Protein AF-A0A9X0AQC7-F1 (afdb_monomer_lite)

Organism: NCBI:txid352851

Structure (mmCIF, N/CA/C/O backbone):
data_AF-A0A9X0AQC7-F1
#
_entry.id   AF-A0A9X0AQC7-F1
#
loop_
_atom_site.group_PDB
_atom_site.id
_atom_site.type_symbol
_atom_site.label_atom_id
_atom_site.label_alt_id
_atom_site.label_comp_id
_atom_site.label_asym_id
_atom_site.label_entity_id
_atom_site.label_seq_id
_atom_site.pdbx_PDB_ins_code
_atom_site.Cartn_x
_atom_site.Cartn_y
_atom_site.Cartn_z
_atom_site.occupancy
_atom_site.B_iso_or_equiv
_atom_site.auth_seq_id
_atom_site.auth_comp_id
_atom_site.auth_asym_id
_atom_site.auth_atom_id
_atom_site.pdbx_PDB_model_num
ATOM 1 N N . MET A 1 1 ? -40.253 -21.175 15.648 1.00 38.09 1 MET A N 1
ATOM 2 C CA . MET A 1 1 ? -40.103 -20.610 17.006 1.00 38.09 1 MET A CA 1
ATOM 3 C C . MET A 1 1 ? -40.603 -21.633 18.013 1.00 38.09 1 MET A C 1
ATOM 5 O O . MET A 1 1 ? -41.805 -21.785 18.169 1.00 38.09 1 MET A O 1
ATOM 9 N N . SER A 1 2 ? -39.699 -22.382 18.638 1.00 34.66 2 SER A N 1
ATOM 10 C CA . SER A 1 2 ? -40.011 -23.237 19.786 1.00 34.66 2 SER A CA 1
ATOM 11 C C . SER A 1 2 ? -39.747 -22.439 21.062 1.00 34.66 2 SER A C 1
ATOM 13 O O . SER A 1 2 ? -38.603 -22.321 21.496 1.00 34.66 2 SER A O 1
ATOM 15 N N . HIS A 1 3 ? -40.805 -21.853 21.623 1.00 39.44 3 HIS A N 1
ATOM 16 C CA . HIS A 1 3 ? -40.794 -21.260 22.958 1.00 39.44 3 HIS A CA 1
ATOM 17 C C . HIS A 1 3 ? -41.266 -22.300 23.974 1.00 39.44 3 HIS A C 1
ATOM 19 O O . HIS A 1 3 ? -42.364 -22.842 23.865 1.00 39.44 3 HIS A O 1
ATOM 25 N N . ILE A 1 4 ? -40.412 -22.565 24.958 1.00 40.75 4 ILE A N 1
ATOM 26 C CA . ILE A 1 4 ? -40.702 -23.375 26.140 1.00 40.75 4 ILE A CA 1
ATOM 27 C C . ILE A 1 4 ? -41.548 -22.516 27.089 1.00 40.75 4 ILE A C 1
ATOM 29 O O . ILE A 1 4 ? -41.108 -21.451 27.519 1.00 40.75 4 ILE A O 1
ATOM 33 N N . GLN A 1 5 ? -42.765 -22.973 27.391 1.00 39.66 5 GLN A N 1
ATOM 34 C CA . GLN A 1 5 ? -43.638 -22.407 28.419 1.00 39.66 5 GLN A CA 1
ATOM 35 C C . GLN A 1 5 ? -43.445 -23.153 29.741 1.00 39.66 5 GLN A C 1
ATOM 37 O O . GLN A 1 5 ? -43.421 -24.382 29.789 1.00 39.66 5 GLN A O 1
ATOM 42 N N . THR A 1 6 ? -43.311 -22.382 30.815 1.00 39.06 6 THR A N 1
ATOM 43 C CA . THR A 1 6 ? -43.154 -22.835 32.193 1.00 39.06 6 THR A CA 1
ATOM 44 C C . THR A 1 6 ? -44.501 -23.179 32.830 1.00 39.06 6 THR A C 1
ATOM 46 O O . THR A 1 6 ? -45.440 -22.386 32.861 1.00 39.06 6 THR A O 1
ATOM 49 N N . THR A 1 7 ? -44.571 -24.386 33.380 1.00 35.06 7 THR A N 1
ATOM 50 C CA . THR A 1 7 ? -45.628 -24.910 34.248 1.00 35.06 7 THR A CA 1
ATOM 51 C C . THR A 1 7 ? -45.523 -24.344 35.661 1.00 35.06 7 THR A C 1
ATOM 53 O O . THR A 1 7 ? -44.511 -24.555 36.322 1.00 35.06 7 THR A O 1
ATOM 56 N N . SER A 1 8 ? -46.598 -23.734 36.163 1.00 35.97 8 SER A N 1
ATOM 57 C CA . SER A 1 8 ? -47.086 -23.971 37.532 1.00 35.97 8 SER A CA 1
ATOM 58 C C . SER A 1 8 ? -48.480 -23.358 37.703 1.00 35.97 8 SER A C 1
ATOM 60 O O . SER A 1 8 ? -48.657 -22.251 38.202 1.00 35.97 8 SER A O 1
ATOM 62 N N . GLN A 1 9 ? -49.487 -24.097 37.240 1.00 38.38 9 GLN A N 1
ATOM 63 C CA . GLN A 1 9 ? -50.854 -24.002 37.736 1.00 38.38 9 GLN A CA 1
ATOM 64 C C . GLN A 1 9 ? -51.092 -25.243 38.583 1.00 38.38 9 GLN A C 1
ATOM 66 O O . GLN A 1 9 ? -51.367 -26.305 38.042 1.00 38.38 9 GLN A O 1
ATOM 71 N N . PHE A 1 10 ? -51.004 -25.124 39.900 1.00 36.75 10 PHE A N 1
ATOM 72 C CA . PHE A 1 10 ? -51.630 -26.081 40.800 1.00 36.75 10 PHE A CA 1
ATOM 73 C C . PHE A 1 10 ? -52.031 -25.331 42.058 1.00 36.75 10 PHE A C 1
ATOM 75 O O . PHE A 1 10 ? -51.175 -24.918 42.827 1.00 36.75 10 PHE A O 1
ATOM 82 N N . LEU A 1 11 ? -53.338 -25.104 42.198 1.00 35.34 11 LEU A N 1
ATOM 83 C CA . LEU A 1 11 ? -54.137 -25.311 43.411 1.00 35.34 11 LEU A CA 1
ATOM 84 C C . LEU A 1 11 ? -55.545 -24.756 43.141 1.00 35.34 11 LEU A C 1
ATOM 86 O O . LEU A 1 11 ? -55.909 -23.658 43.544 1.00 35.34 11 LEU A O 1
ATOM 90 N N . SER A 1 12 ? -56.347 -25.547 42.426 1.00 33.72 12 SER A N 1
ATOM 91 C CA . SER A 1 12 ? -57.805 -25.435 42.438 1.00 33.72 12 SER A CA 1
ATOM 92 C C . SER A 1 12 ? -58.361 -26.768 42.914 1.00 33.72 12 SER A C 1
ATOM 94 O O . SER A 1 12 ? -58.324 -27.756 42.186 1.00 33.72 12 SER A O 1
ATOM 96 N N . SER A 1 13 ? -58.828 -26.813 44.161 1.00 37.97 13 SER A N 1
ATOM 97 C CA . SER A 1 13 ? -59.795 -27.811 44.617 1.00 37.97 13 SER A CA 1
ATOM 98 C C . SER A 1 13 ? -60.326 -27.423 45.998 1.00 37.97 13 SER A C 1
ATOM 100 O O . SER A 1 13 ? -59.642 -27.604 46.999 1.00 37.97 13 SER A O 1
ATOM 102 N N . ARG A 1 14 ? -61.556 -26.914 46.078 1.00 39.72 14 ARG A N 1
ATOM 103 C CA . ARG A 1 14 ? -62.725 -27.689 46.534 1.00 39.72 14 ARG A CA 1
ATOM 104 C C . ARG A 1 14 ? -63.922 -26.774 46.819 1.00 39.72 14 ARG A C 1
ATOM 106 O O . ARG A 1 14 ? -63.832 -25.712 47.415 1.00 39.72 14 ARG A O 1
ATOM 113 N N . ARG A 1 15 ? -65.043 -27.281 46.324 1.00 45.91 15 ARG A N 1
ATOM 114 C CA . ARG A 1 15 ? -66.437 -26.835 46.321 1.00 45.91 15 ARG A CA 1
ATOM 115 C C . ARG A 1 15 ? -67.081 -26.994 47.713 1.00 45.91 15 ARG A C 1
ATOM 117 O O . ARG A 1 15 ? -66.805 -28.000 48.362 1.00 45.91 15 ARG A O 1
ATOM 124 N N . GLY A 1 16 ? -68.023 -26.118 48.093 1.00 36.94 16 GLY A N 1
ATOM 125 C CA . GLY A 1 16 ? -69.048 -26.478 49.087 1.00 36.94 16 GLY A CA 1
ATOM 126 C C . GLY A 1 16 ? -69.824 -25.352 49.795 1.00 36.94 16 GLY A C 1
ATOM 127 O O . GLY A 1 16 ? -69.341 -24.833 50.787 1.00 36.94 16 GLY A O 1
ATOM 128 N N . TYR A 1 17 ? -71.075 -25.151 49.355 1.00 29.59 17 TYR A N 1
ATOM 129 C CA . TYR A 1 17 ? -72.287 -24.802 50.132 1.00 29.59 17 TYR A CA 1
ATOM 130 C C . TYR A 1 17 ? -72.552 -23.375 50.680 1.00 29.59 17 TYR A C 1
ATOM 132 O O . TYR A 1 17 ? -71.666 -22.620 51.050 1.00 29.59 17 TYR A O 1
ATOM 140 N N . GLN A 1 18 ? -73.851 -23.042 50.673 1.00 41.28 18 GLN A N 1
ATOM 141 C CA . GLN A 1 18 ? -74.526 -21.731 50.702 1.00 41.28 18 GLN A CA 1
ATOM 142 C C . GLN A 1 18 ? -75.277 -21.506 52.033 1.00 41.28 18 GLN A C 1
ATOM 144 O O . GLN A 1 18 ? -75.825 -22.471 52.558 1.00 41.28 18 GLN A O 1
ATOM 149 N N . LEU A 1 19 ? -75.424 -20.256 52.503 1.00 36.28 19 LEU A N 1
ATOM 150 C CA . LEU A 1 19 ? -76.553 -19.801 53.348 1.00 36.28 19 LEU A CA 1
ATOM 151 C C . LEU A 1 19 ? -76.772 -18.265 53.227 1.00 36.28 19 LEU A C 1
ATOM 153 O O . LEU A 1 19 ? -75.882 -17.574 52.732 1.00 36.28 19 LEU A O 1
ATOM 157 N N . PRO A 1 20 ? -77.971 -17.751 53.582 1.00 38.16 20 PRO A N 1
ATOM 158 C CA . PRO A 1 20 ? -78.619 -16.616 52.925 1.00 38.16 20 PRO A CA 1
ATOM 159 C C . PRO A 1 20 ? -78.585 -15.283 53.693 1.00 38.16 20 PRO A C 1
ATOM 161 O O . PRO A 1 20 ? -78.191 -15.210 54.852 1.00 38.16 20 PRO A O 1
ATOM 164 N N . SER A 1 21 ? -79.028 -14.255 52.960 1.00 43.72 21 SER A N 1
ATOM 165 C CA . SER A 1 21 ? -79.420 -12.887 53.333 1.00 43.72 21 SER A CA 1
ATOM 166 C C . SER A 1 21 ? -79.343 -12.496 54.813 1.00 43.72 21 SER A C 1
ATOM 168 O O . SER A 1 21 ? -80.177 -12.909 55.618 1.00 43.72 21 SER A O 1
ATOM 170 N N . LEU A 1 22 ? -78.437 -11.561 55.110 1.00 43.66 22 LEU A N 1
ATOM 171 C CA . LEU A 1 22 ? -78.595 -10.640 56.231 1.00 43.66 22 LEU A CA 1
ATOM 172 C C . LEU A 1 22 ? -79.249 -9.357 55.719 1.00 43.66 22 LEU A C 1
ATOM 174 O O . LEU A 1 22 ? -78.672 -8.559 54.982 1.00 43.66 22 LEU A O 1
ATOM 178 N N . GLU A 1 23 ? -80.520 -9.274 56.073 1.00 41.25 23 GLU A N 1
ATOM 179 C CA . GLU A 1 23 ? -81.398 -8.126 56.013 1.00 41.25 23 GLU A CA 1
ATOM 180 C C . GLU A 1 23 ? -80.872 -6.973 56.880 1.00 41.25 23 GLU A C 1
ATOM 182 O O . GLU A 1 23 ? -80.349 -7.201 57.964 1.00 41.25 23 GLU A O 1
ATOM 187 N N . ASN A 1 24 ? -81.043 -5.754 56.357 1.00 47.34 24 ASN A N 1
ATOM 188 C CA . ASN A 1 24 ? -81.019 -4.460 57.043 1.00 47.34 24 ASN A CA 1
ATOM 189 C C . ASN A 1 24 ? -79.991 -4.271 58.169 1.00 47.34 24 ASN A C 1
ATOM 191 O O . ASN A 1 24 ? -80.313 -4.410 59.342 1.00 47.34 24 ASN A O 1
ATOM 195 N N . ASP A 1 25 ? -78.840 -3.709 57.799 1.00 40.38 25 ASP A N 1
ATOM 196 C CA . ASP A 1 25 ? -78.179 -2.722 58.649 1.00 40.38 25 ASP A CA 1
ATOM 197 C C . ASP A 1 25 ? -78.081 -1.397 57.887 1.00 40.38 25 ASP A C 1
ATOM 199 O O . ASP A 1 25 ? -77.286 -1.207 56.962 1.00 40.38 25 ASP A O 1
ATOM 203 N N . GLN A 1 26 ? -78.961 -0.473 58.269 1.00 52.50 26 GLN A N 1
ATOM 204 C CA . GLN A 1 26 ? -78.891 0.938 57.915 1.00 52.50 26 GLN A CA 1
ATOM 205 C C . GLN A 1 26 ? -77.607 1.527 58.515 1.00 52.50 26 GLN A C 1
ATOM 207 O O . GLN A 1 26 ? -77.569 1.870 59.696 1.00 52.50 26 GLN A O 1
ATOM 212 N N . LEU A 1 27 ? -76.559 1.676 57.699 1.00 42.62 27 LEU A N 1
ATOM 213 C CA . LEU A 1 27 ? -75.415 2.532 58.020 1.00 42.62 27 LEU A CA 1
ATOM 214 C C . LEU A 1 27 ? -75.556 3.900 57.326 1.00 42.62 27 LEU A C 1
ATOM 216 O O . LEU A 1 27 ? -75.926 3.966 56.151 1.00 42.62 27 LEU A O 1
ATOM 220 N N . PRO A 1 28 ? -75.272 5.004 58.042 1.00 40.88 28 PRO A N 1
ATOM 221 C CA . PRO A 1 28 ? -75.595 6.362 57.621 1.00 40.88 28 PRO A CA 1
ATOM 222 C C . PRO A 1 28 ? -74.864 6.776 56.342 1.00 40.88 28 PRO A C 1
ATOM 224 O O . PRO A 1 28 ? -73.727 6.375 56.087 1.00 40.88 28 PRO A O 1
ATOM 227 N N . SER A 1 29 ? -75.526 7.637 55.561 1.00 46.44 29 SER A N 1
ATOM 228 C CA . SER A 1 29 ? -75.040 8.193 54.298 1.00 46.44 29 SER A CA 1
ATOM 229 C C . SER A 1 29 ? -73.573 8.621 54.392 1.00 46.44 29 SER A C 1
ATOM 231 O O . SER A 1 29 ? -73.227 9.587 55.084 1.00 46.44 29 SER A O 1
ATOM 233 N N . ARG A 1 30 ? -72.701 7.934 53.652 1.00 40.44 30 ARG A N 1
ATOM 234 C CA . ARG A 1 30 ? -71.328 8.385 53.439 1.00 40.44 30 ARG A CA 1
ATOM 235 C C . ARG A 1 30 ? -71.407 9.709 52.680 1.00 40.44 30 ARG A C 1
ATOM 237 O O . ARG A 1 30 ? -71.867 9.738 51.541 1.00 40.44 30 ARG A O 1
ATOM 244 N N . LYS A 1 31 ? -70.993 10.813 53.312 1.00 44.34 31 LYS A N 1
ATOM 245 C CA . LYS A 1 31 ? -70.815 12.091 52.613 1.00 44.34 31 LYS A CA 1
ATOM 246 C C . LYS A 1 31 ? -69.885 11.842 51.426 1.00 44.34 31 LYS A C 1
ATOM 248 O O . LYS A 1 31 ? -68.761 11.379 51.609 1.00 44.34 31 LYS A O 1
ATOM 253 N N . SER A 1 32 ? -70.374 12.127 50.222 1.00 43.16 32 SER A N 1
ATOM 254 C CA . SER A 1 32 ? -69.528 12.225 49.040 1.00 43.16 32 SER A CA 1
ATOM 255 C C . SER A 1 32 ? -68.540 13.366 49.268 1.00 43.16 32 SER A C 1
ATOM 257 O O . SER A 1 32 ? -68.916 14.539 49.256 1.00 43.16 32 SER A O 1
ATOM 259 N N . CYS A 1 33 ? -67.281 13.026 49.527 1.00 45.69 33 CYS A N 1
ATOM 260 C CA . CYS A 1 33 ? -66.185 13.968 49.388 1.00 45.69 33 CYS A CA 1
ATOM 261 C C . CYS A 1 33 ? -65.784 13.970 47.912 1.00 45.69 33 CYS A C 1
ATOM 263 O O . CYS A 1 33 ? -64.910 13.210 47.502 1.00 45.69 33 CYS A O 1
ATOM 265 N N . ASN A 1 34 ? -66.434 14.814 47.110 1.00 42.41 34 ASN A N 1
ATOM 266 C CA . ASN A 1 34 ? -65.890 15.198 45.812 1.00 42.41 34 ASN A CA 1
ATOM 267 C C . ASN A 1 34 ? -64.634 16.038 46.069 1.00 42.41 34 ASN A C 1
ATOM 269 O O . ASN A 1 34 ? -64.737 17.213 46.421 1.00 42.41 34 ASN A O 1
ATOM 273 N N . SER A 1 35 ? -63.446 15.458 45.889 1.00 45.81 35 SER A N 1
ATOM 274 C CA . SER A 1 35 ? -62.256 16.266 45.649 1.00 45.81 35 SER A CA 1
ATOM 275 C C . SER A 1 35 ? -62.231 16.628 44.168 1.00 45.81 35 SER A C 1
ATOM 277 O O . SER A 1 35 ? -61.877 15.836 43.297 1.00 45.81 35 SER A O 1
ATOM 279 N N . SER A 1 36 ? -62.617 17.861 43.856 1.00 47.16 36 SER A N 1
ATOM 280 C CA . SER A 1 36 ? -62.216 18.477 42.599 1.00 47.16 36 SER A CA 1
ATOM 281 C C . SER A 1 36 ? -60.717 18.768 42.692 1.00 47.16 36 SER A C 1
ATOM 283 O O . SER A 1 36 ? -60.312 19.872 43.057 1.00 47.16 36 SER A O 1
ATOM 285 N N . HIS A 1 37 ? -59.871 17.772 42.428 1.00 51.72 37 HIS A N 1
ATOM 286 C CA . HIS A 1 37 ? -58.478 18.071 42.123 1.00 51.72 37 HIS A CA 1
ATOM 287 C C . HIS A 1 37 ? -58.472 18.818 40.786 1.00 51.72 37 HIS A C 1
ATOM 289 O O . HIS A 1 37 ? -59.022 18.302 39.810 1.00 51.72 37 HIS A O 1
ATOM 295 N N . PRO A 1 38 ? -57.906 20.034 40.708 1.00 54.06 38 PRO A N 1
ATOM 296 C CA . PRO A 1 38 ? -57.771 20.706 39.430 1.00 54.06 38 PRO A CA 1
ATOM 297 C C . PRO A 1 38 ? -56.916 19.804 38.537 1.00 54.06 38 PRO A C 1
ATOM 299 O O . PRO A 1 38 ? -55.767 19.514 38.866 1.00 54.06 38 PRO A O 1
ATOM 302 N N . LEU A 1 39 ? -57.477 19.362 37.408 1.00 56.53 39 LEU A N 1
ATOM 303 C CA . LEU A 1 39 ? -56.833 18.487 36.412 1.00 56.53 39 LEU A CA 1
ATOM 304 C C . LEU A 1 39 ? -55.559 19.089 35.787 1.00 56.53 39 LEU A C 1
ATOM 306 O O . LEU A 1 39 ? -54.950 18.495 34.905 1.00 56.53 39 LEU A O 1
ATOM 310 N N . PHE A 1 40 ? -55.135 20.265 36.240 1.00 60.97 40 PHE A N 1
ATOM 311 C CA . PHE A 1 40 ? -54.009 20.999 35.703 1.00 60.97 40 PHE A CA 1
ATOM 312 C C . PHE A 1 40 ? -53.093 21.458 36.838 1.00 60.97 40 PHE A C 1
ATOM 314 O O . PHE A 1 40 ? -53.067 22.624 37.239 1.00 60.97 40 PHE A O 1
ATOM 321 N N . ASN A 1 41 ? -52.333 20.510 37.390 1.00 68.69 41 ASN A N 1
ATOM 322 C CA . ASN A 1 41 ? -51.254 20.838 38.308 1.00 68.69 41 ASN A CA 1
ATOM 323 C C . ASN A 1 41 ? -50.154 21.557 37.510 1.00 68.69 41 ASN A C 1
ATOM 325 O O . ASN A 1 41 ? -49.406 20.924 36.765 1.00 68.69 41 ASN A O 1
ATOM 329 N N . ARG A 1 42 ? -50.056 22.886 37.651 1.00 72.38 42 ARG A N 1
ATOM 330 C CA . ARG A 1 42 ? -49.051 23.711 36.952 1.00 72.38 42 ARG A CA 1
ATOM 331 C C . ARG A 1 42 ? -47.629 23.182 37.165 1.00 72.38 42 ARG A C 1
ATOM 333 O O . ARG A 1 42 ? -46.814 23.284 36.257 1.00 72.38 42 ARG A O 1
ATOM 340 N N . GLN A 1 43 ? -47.348 22.559 38.312 1.00 74.88 43 GLN A N 1
ATOM 341 C CA . GLN A 1 43 ? -46.056 21.919 38.568 1.00 74.88 43 GLN A CA 1
ATOM 342 C C . GLN A 1 43 ? -45.821 20.710 37.655 1.00 74.88 43 GLN A C 1
ATOM 344 O O . GLN A 1 43 ? -44.733 20.578 37.111 1.00 74.88 43 GLN A O 1
ATOM 349 N N . ALA A 1 44 ? -46.834 19.875 37.410 1.00 79.25 44 ALA A N 1
ATOM 350 C CA . ALA A 1 44 ? -46.712 18.726 36.511 1.00 79.25 44 ALA A CA 1
ATOM 351 C C . ALA A 1 44 ? -46.459 19.155 35.055 1.00 79.25 44 ALA A C 1
ATOM 353 O O . ALA A 1 44 ? -45.656 18.540 34.359 1.00 79.25 44 ALA A O 1
ATOM 354 N N . VAL A 1 45 ? -47.083 20.252 34.616 1.00 83.12 45 VAL A N 1
ATOM 355 C CA . VAL A 1 45 ? -46.874 20.823 33.275 1.00 83.12 45 VAL A CA 1
ATOM 356 C C . VAL A 1 45 ? -45.459 21.383 33.126 1.00 83.12 45 VAL A C 1
ATOM 358 O O . VAL A 1 45 ? -44.789 21.110 32.134 1.00 83.12 45 VAL A O 1
ATOM 361 N N . LEU A 1 46 ? -44.968 22.114 34.131 1.00 84.94 46 LEU A N 1
ATOM 362 C CA . LEU A 1 46 ? -43.595 22.629 34.137 1.00 84.94 46 LEU A CA 1
ATOM 363 C C . LEU A 1 46 ? -42.558 21.498 34.165 1.00 84.94 46 LEU A C 1
ATOM 365 O O . LEU A 1 46 ? -41.568 21.564 33.441 1.00 84.94 46 LEU A O 1
ATOM 369 N N . ILE A 1 47 ? -42.812 20.439 34.939 1.00 88.00 47 ILE A N 1
ATOM 370 C CA . ILE A 1 47 ? -41.967 19.241 34.978 1.00 88.00 47 ILE A CA 1
ATOM 371 C C . ILE A 1 47 ? -41.931 18.566 33.600 1.00 88.00 47 ILE A C 1
ATOM 373 O O . ILE A 1 47 ? -40.851 18.247 33.108 1.00 88.00 47 ILE A O 1
ATOM 377 N N . PHE A 1 48 ? -43.080 18.405 32.938 1.00 90.25 48 PHE A N 1
ATOM 378 C CA . PHE A 1 48 ? -43.147 17.826 31.595 1.00 90.25 48 PHE A CA 1
ATOM 379 C C . PHE A 1 48 ? -42.326 18.628 30.575 1.00 90.25 48 PHE A C 1
ATOM 381 O O . PHE A 1 48 ? -41.523 18.045 29.848 1.00 90.25 48 PHE A O 1
ATOM 388 N N . PHE A 1 49 ? -42.464 19.958 30.552 1.00 92.56 49 PHE A N 1
ATOM 389 C CA . PHE A 1 49 ? -41.684 20.803 29.642 1.00 92.56 49 PHE A CA 1
ATOM 390 C C . PHE A 1 49 ? -40.183 20.778 29.949 1.00 92.56 49 PHE A C 1
ATOM 392 O O . PHE A 1 49 ? -39.382 20.771 29.017 1.00 92.56 49 PHE A O 1
ATOM 399 N N . PHE A 1 50 ? -39.789 20.703 31.224 1.00 93.75 50 PHE A N 1
ATOM 400 C CA . PHE A 1 50 ? -38.385 20.561 31.613 1.00 93.75 50 PHE A CA 1
ATOM 401 C C . PHE A 1 50 ? -37.782 19.242 31.109 1.00 93.75 50 PHE A C 1
ATOM 403 O O . PHE A 1 50 ? -36.703 19.247 30.517 1.00 93.75 50 PHE A O 1
ATOM 410 N N . PHE A 1 51 ? -38.497 18.123 31.262 1.00 94.50 51 PHE A N 1
ATOM 411 C CA . PHE A 1 51 ? -38.053 16.834 30.724 1.00 94.50 51 PHE A CA 1
ATOM 412 C C . PHE A 1 51 ? -38.028 16.821 29.192 1.00 94.50 51 PHE A C 1
ATOM 414 O O . PHE A 1 51 ? -37.048 16.364 28.610 1.00 94.50 51 PHE A O 1
ATOM 421 N N . ALA A 1 52 ? -39.053 17.359 28.526 1.00 94.56 52 ALA A N 1
ATOM 422 C CA . ALA A 1 52 ? -39.100 17.430 27.065 1.00 94.56 52 ALA A CA 1
ATOM 423 C C . ALA A 1 52 ? -37.956 18.283 26.489 1.00 94.56 52 ALA A C 1
ATOM 425 O O . ALA A 1 52 ? -37.327 17.901 25.498 1.00 94.56 52 ALA A O 1
ATOM 426 N N . PHE A 1 53 ? -37.641 19.408 27.138 1.00 94.88 53 PHE A N 1
ATOM 427 C CA . PHE A 1 53 ? -36.496 20.239 26.783 1.00 94.88 53 PHE A CA 1
ATOM 428 C C . PHE A 1 53 ? -35.175 19.500 27.021 1.00 94.88 53 PHE A C 1
ATOM 430 O O . PHE A 1 53 ? -34.339 19.465 26.123 1.00 94.88 53 PHE A O 1
ATOM 437 N N . GLY A 1 54 ? -35.017 18.835 28.171 1.00 95.00 54 GLY A N 1
ATOM 438 C CA . GLY A 1 54 ? -33.838 18.021 28.474 1.00 95.00 54 GLY A CA 1
ATOM 439 C C . GLY A 1 54 ? -33.586 16.929 27.430 1.00 95.00 54 GLY A C 1
ATOM 440 O O . GLY A 1 54 ? -32.480 16.830 26.911 1.00 95.00 54 GLY A O 1
ATOM 441 N N . ILE A 1 55 ? -34.623 16.177 27.044 1.00 94.69 55 ILE A N 1
ATOM 442 C CA . ILE A 1 55 ? -34.539 15.137 26.002 1.00 94.69 55 ILE A CA 1
ATOM 443 C C . ILE A 1 55 ? -34.152 15.744 24.649 1.00 94.69 55 ILE A C 1
ATOM 445 O O . ILE A 1 55 ? -33.295 15.201 23.954 1.00 94.69 55 ILE A O 1
ATOM 449 N N . SER A 1 56 ? -34.748 16.880 24.283 1.00 92.00 56 SER A N 1
ATOM 450 C CA . SER A 1 56 ? -34.456 17.558 23.015 1.00 92.00 56 SER A CA 1
ATOM 451 C C . SER A 1 56 ? -33.013 18.056 22.967 1.00 92.00 56 SER A C 1
ATOM 453 O O . SER A 1 56 ? -32.320 17.835 21.977 1.00 92.00 56 SER A O 1
ATOM 455 N N . VAL A 1 57 ? -32.530 18.663 24.055 1.00 93.12 57 VAL A N 1
ATOM 456 C CA . VAL A 1 57 ? -31.137 19.099 24.181 1.00 93.12 57 VAL A CA 1
ATOM 457 C C . VAL A 1 57 ? -30.202 17.898 24.121 1.00 93.12 57 VAL A C 1
ATOM 459 O O . VAL A 1 57 ? -29.271 17.940 23.332 1.00 93.12 57 VAL A O 1
ATOM 462 N N . SER A 1 58 ? -30.462 16.814 24.860 1.00 88.31 58 SER A N 1
ATOM 463 C CA . SER A 1 58 ? -29.650 15.588 24.808 1.00 88.31 58 SER A CA 1
ATOM 464 C C . SER A 1 58 ? -29.615 14.945 23.420 1.00 88.31 58 SER A C 1
ATOM 466 O O . SER A 1 58 ? -28.572 14.452 23.001 1.00 88.31 58 SER A O 1
ATOM 468 N N . PHE A 1 59 ? -30.727 14.954 22.683 1.00 87.75 59 PHE A N 1
ATOM 469 C CA . PHE A 1 59 ? -30.772 14.439 21.314 1.00 87.75 59 PHE A CA 1
ATOM 470 C C . PHE A 1 59 ? -29.969 15.322 20.352 1.00 87.75 59 PHE A C 1
ATOM 472 O O . PHE A 1 59 ? -29.186 14.815 19.551 1.00 87.75 59 PHE A O 1
ATOM 479 N N . VAL A 1 60 ? -30.120 16.646 20.453 1.00 86.69 60 VAL A N 1
ATOM 480 C CA . VAL A 1 60 ? -29.377 17.608 19.629 1.00 86.69 60 VAL A CA 1
ATOM 481 C C . VAL A 1 60 ? -27.885 17.549 19.955 1.00 86.69 60 VAL A C 1
ATOM 483 O O . VAL A 1 60 ? -27.074 17.388 19.049 1.00 86.69 60 VAL A O 1
ATOM 486 N N . THR A 1 61 ? -27.494 17.588 21.229 1.00 82.12 61 THR A N 1
ATOM 487 C CA . THR A 1 61 ? -26.084 17.477 21.622 1.00 82.12 61 THR A CA 1
ATOM 488 C C . THR A 1 61 ? -25.510 16.112 21.262 1.00 82.12 61 THR A C 1
ATOM 490 O O . THR A 1 61 ? -24.399 16.060 20.754 1.00 82.12 61 THR A O 1
ATOM 493 N N . GLY A 1 62 ? -26.267 15.020 21.394 1.00 78.31 62 GLY A N 1
ATOM 494 C CA . GLY A 1 62 ? -25.858 13.702 20.903 1.00 78.31 62 GLY A CA 1
ATOM 495 C C . GLY A 1 62 ? -25.590 13.685 19.393 1.00 78.31 62 GLY A C 1
ATOM 496 O O . GLY A 1 62 ? -24.625 13.080 18.945 1.00 78.31 62 GLY A O 1
ATOM 497 N N . ARG A 1 63 ? -26.382 14.405 18.592 1.00 78.38 63 ARG A N 1
ATOM 498 C CA . ARG A 1 63 ? -26.162 14.522 17.139 1.00 78.38 63 ARG A CA 1
ATOM 499 C C . ARG A 1 63 ? -24.966 15.398 16.764 1.00 78.38 63 ARG A C 1
ATOM 501 O O . ARG A 1 63 ? -24.336 15.120 15.751 1.00 78.38 63 ARG A O 1
ATOM 508 N N . TYR A 1 64 ? -24.676 16.437 17.545 1.00 70.12 64 TYR A N 1
ATOM 509 C CA . TYR A 1 64 ? -23.580 17.372 17.265 1.00 70.12 64 TYR A CA 1
ATOM 510 C C . TYR A 1 64 ? -22.232 16.945 17.865 1.00 70.12 64 TYR A C 1
ATOM 512 O O . TYR A 1 64 ? -21.197 17.293 17.305 1.00 70.12 64 TYR A O 1
ATOM 520 N N . TYR A 1 65 ? -22.229 16.205 18.980 1.00 63.34 65 TYR A N 1
ATOM 521 C CA . TYR A 1 65 ? -21.016 15.847 19.726 1.00 63.34 65 TYR A CA 1
ATOM 522 C C . TYR A 1 65 ? -20.624 14.368 19.653 1.00 63.34 65 TYR A C 1
ATOM 524 O O . TYR A 1 65 ? -19.516 14.058 20.077 1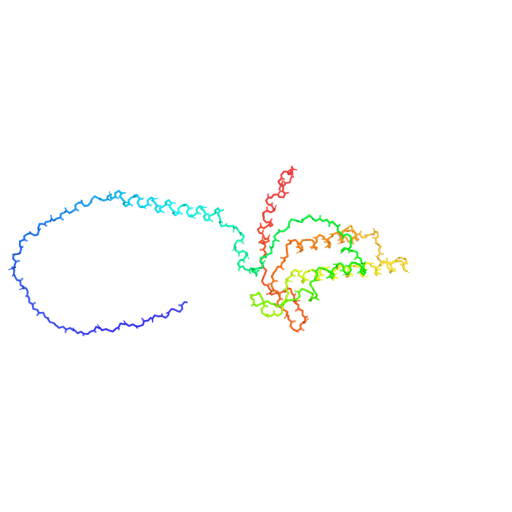.00 63.34 65 TYR A O 1
ATOM 532 N N . ILE A 1 66 ? -21.458 13.456 19.129 1.00 54.84 66 ILE A N 1
ATOM 533 C CA . ILE A 1 66 ? -20.983 12.105 18.783 1.00 54.84 66 ILE A CA 1
ATOM 534 C C . ILE A 1 66 ? -20.203 12.239 17.472 1.00 54.84 66 ILE A C 1
ATOM 536 O O . ILE A 1 66 ? -20.818 12.439 16.419 1.00 54.84 66 ILE A O 1
ATOM 540 N N . PRO A 1 67 ? -18.862 12.149 17.487 1.00 52.56 67 PRO A N 1
ATOM 541 C CA . PRO A 1 67 ? -18.105 12.174 16.256 1.00 52.56 67 PRO A CA 1
ATOM 542 C C . PRO A 1 67 ? -18.453 10.893 15.500 1.00 52.56 67 PRO A C 1
ATOM 544 O O . PRO A 1 67 ? -18.415 9.796 16.058 1.00 52.56 67 PRO A O 1
ATOM 547 N N . TYR A 1 68 ? -18.725 11.017 14.205 1.00 49.28 68 TYR A N 1
ATOM 548 C CA . TYR A 1 68 ? -18.871 9.898 13.266 1.00 49.28 68 TYR A CA 1
ATOM 549 C C . TYR A 1 68 ? -17.708 8.875 13.336 1.00 49.28 68 TYR A C 1
ATOM 551 O O . TYR A 1 68 ? -17.828 7.750 12.863 1.00 49.28 68 TYR A O 1
ATOM 559 N N . GLN A 1 69 ? -16.589 9.234 13.972 1.00 48.91 69 GLN A N 1
ATOM 560 C CA . GLN A 1 69 ? -15.430 8.369 14.172 1.00 48.91 69 GLN A CA 1
ATOM 561 C C . GLN A 1 69 ? -15.620 7.230 15.193 1.00 48.91 69 GLN A C 1
ATOM 563 O O . GLN A 1 69 ? -14.878 6.257 15.116 1.00 48.91 69 GLN A O 1
ATOM 568 N N . ASP A 1 70 ? -16.609 7.282 16.095 1.00 52.38 70 ASP A N 1
ATOM 569 C CA . ASP A 1 70 ? -16.639 6.377 17.262 1.00 52.38 70 ASP A CA 1
ATOM 570 C C . ASP A 1 70 ? -17.201 4.957 16.996 1.00 52.38 70 ASP A C 1
ATOM 572 O O . ASP A 1 70 ? -17.215 4.084 17.867 1.00 52.38 70 ASP A O 1
ATOM 576 N N . ALA A 1 71 ? -17.734 4.700 15.799 1.00 51.47 71 ALA A N 1
ATOM 577 C CA . ALA A 1 71 ? -18.175 3.356 15.410 1.00 51.47 71 ALA A CA 1
ATOM 578 C C . ALA A 1 71 ? -17.020 2.522 14.830 1.00 51.47 71 ALA A C 1
ATOM 580 O O . ALA A 1 71 ? -16.919 1.336 15.123 1.00 51.47 71 ALA A O 1
ATOM 581 N N . VAL A 1 72 ? -16.121 3.148 14.061 1.00 52.12 72 VAL A N 1
ATOM 582 C CA . VAL A 1 72 ? -14.970 2.474 13.434 1.00 52.12 72 VAL A CA 1
ATOM 583 C C . VAL A 1 72 ? -13.868 2.195 14.462 1.00 52.12 72 VAL A C 1
ATOM 585 O O . VAL A 1 72 ? -13.291 1.109 14.467 1.00 52.12 72 VAL A O 1
ATOM 588 N N . SER A 1 73 ? -13.638 3.121 15.401 1.00 52.72 73 SER A N 1
ATOM 589 C CA . SER A 1 73 ? -12.670 2.962 16.501 1.00 52.72 73 SER A CA 1
ATOM 590 C C . SER A 1 73 ? -13.026 1.843 17.486 1.00 52.72 73 SER A C 1
ATOM 592 O O . SER A 1 73 ? -12.141 1.318 18.156 1.00 52.72 73 SER A O 1
ATO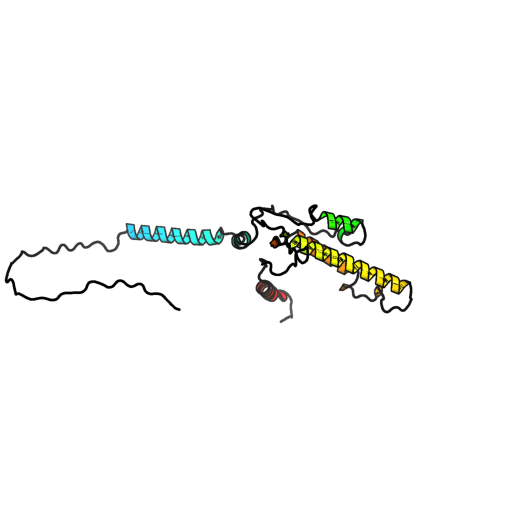M 594 N N . ARG A 1 74 ? -14.301 1.440 17.567 1.00 53.69 74 ARG A N 1
ATOM 595 C CA . ARG A 1 74 ? -14.736 0.288 18.375 1.00 53.69 74 ARG A CA 1
ATOM 596 C C . ARG A 1 74 ? -14.432 -1.066 17.737 1.00 53.69 74 ARG A C 1
ATOM 598 O O . ARG A 1 74 ? -14.440 -2.065 18.452 1.00 53.69 74 ARG A O 1
ATOM 605 N N . CYS A 1 75 ? -14.197 -1.102 16.428 1.00 55.16 75 CYS A N 1
ATOM 606 C CA . CYS A 1 75 ? -14.073 -2.348 15.676 1.00 55.16 75 CYS A CA 1
ATOM 607 C C . CYS A 1 75 ? -12.650 -2.617 15.160 1.00 55.16 75 CYS A C 1
ATOM 609 O O . CYS A 1 75 ? -12.313 -3.764 14.879 1.00 55.16 75 CYS A O 1
ATOM 611 N N . GLN A 1 76 ? -11.795 -1.595 15.088 1.00 64.00 76 GLN A N 1
ATOM 612 C CA . GLN A 1 76 ? -10.354 -1.772 14.908 1.00 64.00 76 GLN A CA 1
ATOM 613 C C . GLN A 1 76 ? -9.653 -1.892 16.267 1.00 64.00 76 GLN A C 1
ATOM 615 O O . GLN A 1 76 ? -10.151 -1.366 17.266 1.00 64.00 76 GLN A O 1
ATOM 620 N N . PRO A 1 77 ? -8.494 -2.573 16.348 1.00 66.19 77 PRO A N 1
ATOM 621 C CA . PRO A 1 77 ? -7.695 -2.529 17.562 1.00 66.19 77 PRO A CA 1
ATOM 622 C C . PRO A 1 77 ? -7.397 -1.069 17.911 1.00 66.19 77 PRO A C 1
ATOM 624 O O . PRO A 1 77 ? -6.817 -0.344 17.103 1.00 66.19 77 PRO A O 1
ATOM 627 N N . ASN A 1 78 ? -7.828 -0.636 19.101 1.00 66.19 78 ASN A N 1
ATOM 628 C CA . ASN A 1 78 ? -7.640 0.736 19.562 1.00 66.19 78 ASN A CA 1
ATOM 629 C C . ASN A 1 78 ? -6.159 0.968 19.890 1.00 66.19 78 ASN A C 1
ATOM 631 O O . ASN A 1 78 ? -5.713 0.791 21.025 1.00 66.19 78 ASN A O 1
ATOM 635 N N . ILE A 1 79 ? -5.385 1.281 18.858 1.00 81.56 79 ILE A N 1
ATOM 636 C CA . ILE A 1 79 ? -3.991 1.686 18.954 1.00 81.56 79 ILE A CA 1
ATOM 637 C C . ILE A 1 79 ? -4.016 3.182 18.703 1.00 81.56 79 ILE A C 1
ATOM 639 O O . ILE A 1 79 ? -4.114 3.633 17.562 1.00 81.56 79 ILE A O 1
ATOM 643 N N . GLU A 1 80 ? -4.015 3.947 19.786 1.00 81.38 80 GLU A N 1
ATOM 644 C CA . GLU A 1 80 ? -4.049 5.402 19.717 1.00 81.38 80 GLU A CA 1
ATOM 645 C C . GLU A 1 80 ? -2.729 5.902 19.121 1.00 81.38 80 GLU A C 1
ATOM 647 O O . GLU A 1 80 ? -1.699 5.970 19.792 1.00 81.38 80 GLU A O 1
ATOM 652 N N . LEU A 1 81 ? -2.761 6.212 17.825 1.00 86.06 81 LEU A N 1
ATOM 653 C CA . LEU A 1 81 ? -1.653 6.808 17.091 1.00 86.06 81 LEU A CA 1
ATOM 654 C C . LEU A 1 81 ? -2.027 8.243 16.703 1.00 86.06 81 LEU A C 1
ATOM 656 O O . LEU A 1 81 ? -3.152 8.482 16.254 1.00 86.06 81 LEU A O 1
ATOM 660 N N . PRO A 1 82 ? -1.112 9.214 16.863 1.00 88.38 82 PRO A N 1
ATOM 661 C CA . PRO A 1 82 ? -1.389 10.590 16.482 1.00 88.38 82 PRO A CA 1
ATOM 662 C C . PRO A 1 82 ? -1.543 10.705 14.962 1.00 88.38 82 PRO A C 1
ATOM 664 O O . PRO A 1 82 ? -0.750 10.150 14.201 1.00 88.38 82 PRO A O 1
ATOM 667 N N . LEU A 1 83 ? -2.538 11.474 14.517 1.00 89.25 83 LEU A N 1
ATOM 668 C CA . LEU A 1 83 ? -2.623 11.893 13.121 1.00 89.25 83 LEU A CA 1
ATOM 669 C C . LEU A 1 83 ? -1.555 12.952 12.848 1.00 89.25 83 LEU A C 1
ATOM 671 O O . LEU A 1 83 ? -1.417 13.916 13.601 1.00 89.25 83 LEU A O 1
ATOM 675 N N . GLN A 1 84 ? -0.829 12.784 11.749 1.00 90.88 84 GLN A N 1
ATOM 676 C CA . GLN A 1 84 ? 0.156 13.744 11.273 1.00 90.88 84 GLN A CA 1
ATOM 677 C C . GLN A 1 84 ? -0.184 14.152 9.842 1.00 90.88 84 GLN A C 1
ATOM 679 O O . GLN A 1 84 ? -0.486 13.307 8.998 1.00 90.88 84 GLN A O 1
ATOM 684 N N . GLU A 1 85 ? -0.118 15.451 9.561 1.00 92.88 85 GLU A N 1
ATOM 685 C CA . GLU A 1 85 ? -0.269 15.958 8.202 1.00 92.88 85 GLU A CA 1
ATOM 686 C C . GLU A 1 85 ? 0.910 15.509 7.336 1.00 92.88 85 GLU A C 1
ATOM 688 O O . GLU A 1 85 ? 2.077 15.686 7.694 1.00 92.88 85 GLU A O 1
ATOM 693 N N . HIS A 1 86 ? 0.600 14.942 6.173 1.00 90.12 86 HIS A N 1
ATOM 694 C CA . HIS A 1 86 ? 1.605 14.506 5.221 1.00 90.12 86 HIS A CA 1
ATOM 695 C C . HIS A 1 86 ? 1.199 14.900 3.805 1.00 90.12 86 HIS A C 1
ATOM 697 O O . HIS A 1 86 ? 0.120 14.551 3.330 1.00 90.12 86 HIS A O 1
ATOM 703 N N . LYS A 1 87 ? 2.083 15.625 3.116 1.00 94.81 87 LYS A N 1
ATOM 704 C CA . LYS A 1 87 ? 1.939 15.919 1.690 1.00 94.81 87 LYS A CA 1
ATOM 705 C C . LYS A 1 87 ? 2.660 14.839 0.899 1.00 94.81 87 LYS A C 1
ATOM 707 O O . LYS A 1 87 ? 3.843 14.611 1.131 1.00 94.81 87 LYS A O 1
ATOM 712 N N . PHE A 1 88 ? 1.977 14.232 -0.066 1.00 95.38 88 PHE A N 1
ATOM 713 C CA . PHE A 1 88 ? 2.609 13.246 -0.938 1.00 95.38 88 PHE A CA 1
ATOM 714 C C . PHE A 1 88 ? 3.628 13.947 -1.835 1.00 95.38 88 PHE A C 1
ATOM 716 O O . PHE A 1 88 ? 3.298 14.868 -2.586 1.00 95.38 88 PHE A O 1
ATOM 723 N N . VAL A 1 89 ? 4.881 13.521 -1.710 1.00 93.56 89 VAL A N 1
ATOM 724 C CA . VAL A 1 89 ? 6.005 13.978 -2.520 1.00 93.56 89 VAL A CA 1
ATOM 725 C C . VAL A 1 89 ? 6.581 12.754 -3.199 1.00 93.56 89 VAL A C 1
ATOM 727 O O . VAL A 1 89 ? 6.864 11.758 -2.539 1.00 93.56 89 VAL A O 1
ATOM 730 N N . TYR A 1 90 ? 6.747 12.835 -4.516 1.00 93.94 90 TYR A N 1
ATOM 731 C CA . TYR A 1 90 ? 7.333 11.750 -5.282 1.00 93.94 90 TYR A CA 1
ATOM 732 C C . TYR A 1 90 ? 8.771 11.497 -4.826 1.00 93.94 90 TYR A C 1
ATOM 734 O O . TYR A 1 90 ? 9.620 12.387 -4.915 1.00 93.94 90 TYR A O 1
ATOM 742 N N . ASN A 1 91 ? 9.036 10.285 -4.343 1.00 95.12 91 ASN A N 1
ATOM 743 C CA . ASN A 1 91 ? 10.364 9.862 -3.935 1.00 95.12 91 ASN A CA 1
ATOM 744 C C . ASN A 1 91 ? 10.901 8.803 -4.897 1.00 95.12 91 ASN A C 1
ATOM 746 O O . ASN A 1 91 ? 10.504 7.638 -4.854 1.00 95.12 91 ASN A O 1
ATOM 750 N N . GLN A 1 92 ? 11.843 9.224 -5.738 1.00 93.56 92 GLN A N 1
ATOM 751 C CA . GLN A 1 92 ? 12.427 8.381 -6.774 1.00 93.56 92 GLN A CA 1
ATOM 752 C C . GLN A 1 92 ? 13.083 7.110 -6.208 1.00 93.56 92 GLN A C 1
ATOM 754 O O . GLN A 1 92 ? 12.969 6.043 -6.802 1.00 93.56 92 GLN A O 1
ATOM 759 N N . THR A 1 93 ? 13.675 7.181 -5.014 1.00 96.00 93 THR A N 1
ATOM 760 C CA . THR A 1 93 ? 14.333 6.032 -4.379 1.00 96.00 93 THR A CA 1
ATOM 761 C C . THR A 1 93 ? 13.388 4.846 -4.181 1.00 96.00 93 THR A C 1
ATOM 763 O O . THR A 1 93 ? 13.811 3.702 -4.308 1.00 96.00 93 THR A O 1
ATOM 766 N N . PHE A 1 94 ? 12.106 5.087 -3.884 1.00 95.56 94 PHE A N 1
ATOM 767 C CA . PHE A 1 94 ? 11.135 4.010 -3.652 1.00 95.56 94 PHE A CA 1
ATOM 768 C C . PHE A 1 94 ? 10.647 3.341 -4.935 1.00 95.56 94 PHE A C 1
ATOM 770 O O . PHE A 1 94 ? 9.990 2.303 -4.864 1.00 95.56 94 PHE A O 1
ATOM 777 N N . VAL A 1 95 ? 10.961 3.893 -6.104 1.00 91.81 95 VAL A N 1
ATOM 778 C CA . VAL A 1 95 ? 10.464 3.348 -7.366 1.00 91.81 95 VAL A CA 1
ATOM 779 C C . VAL A 1 95 ? 11.526 2.685 -8.226 1.00 91.81 95 VAL A C 1
ATOM 781 O O . VAL A 1 95 ? 11.181 1.938 -9.137 1.00 91.81 95 VAL A O 1
ATOM 784 N N . GLU A 1 96 ? 12.799 2.945 -7.950 1.00 92.88 96 GLU A N 1
ATOM 785 C CA . GLU A 1 96 ? 13.920 2.381 -8.694 1.00 92.88 96 GLU A CA 1
ATOM 786 C C . GLU A 1 96 ? 14.119 0.886 -8.397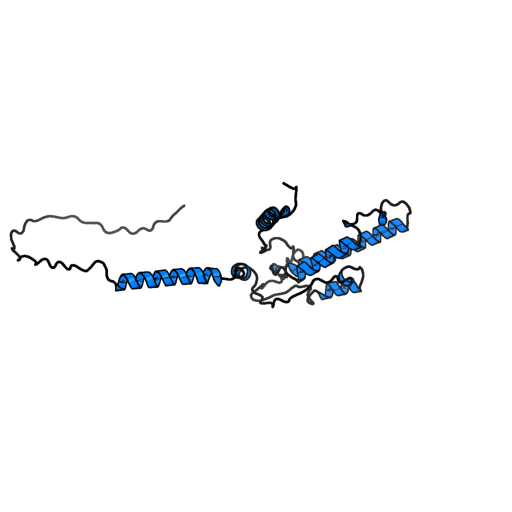 1.00 92.88 96 GLU A C 1
ATOM 788 O O . GLU A 1 96 ? 13.528 0.312 -7.474 1.00 92.88 96 GLU A O 1
ATOM 793 N N . ALA A 1 97 ? 14.963 0.246 -9.204 1.00 93.56 97 ALA A N 1
ATOM 794 C CA . ALA A 1 97 ? 15.498 -1.080 -8.931 1.00 93.56 97 ALA A CA 1
ATOM 795 C C . ALA A 1 97 ? 16.821 -0.989 -8.153 1.00 93.56 97 ALA A C 1
ATOM 797 O O . ALA A 1 97 ? 17.536 0.013 -8.204 1.00 93.56 97 ALA A O 1
ATOM 798 N N . GLY A 1 98 ? 17.183 -2.082 -7.486 1.00 95.50 98 GLY A N 1
ATOM 799 C CA . GLY A 1 98 ? 18.508 -2.266 -6.906 1.00 95.50 98 GLY A CA 1
ATOM 800 C C . GLY A 1 98 ? 18.627 -1.921 -5.417 1.00 95.50 98 GLY A C 1
ATOM 801 O O . GLY A 1 98 ? 17.656 -1.523 -4.770 1.00 95.50 98 GLY A O 1
ATOM 802 N N . PRO A 1 99 ? 19.847 -2.045 -4.856 1.00 97.12 99 PRO A N 1
ATOM 803 C CA . PRO A 1 99 ? 20.042 -2.177 -3.410 1.00 97.12 99 PRO A CA 1
ATOM 804 C C . PRO A 1 99 ? 19.587 -0.970 -2.587 1.00 97.12 99 PRO A C 1
ATOM 806 O O . PRO A 1 99 ? 19.157 -1.117 -1.445 1.00 97.12 99 PRO A O 1
ATOM 809 N N . THR A 1 100 ? 19.696 0.238 -3.146 1.00 97.50 100 THR A N 1
ATOM 810 C CA . THR A 1 100 ? 19.258 1.466 -2.469 1.00 97.50 100 THR A CA 1
ATOM 811 C C . THR A 1 100 ? 17.741 1.489 -2.308 1.00 97.50 100 THR A C 1
ATOM 813 O O . THR A 1 100 ? 17.253 1.789 -1.218 1.00 97.50 100 THR A O 1
ATOM 816 N N . ALA A 1 101 ? 17.006 1.139 -3.367 1.00 97.06 101 ALA A N 1
ATOM 817 C CA . ALA A 1 101 ? 15.554 1.038 -3.333 1.00 97.06 101 ALA A CA 1
ATOM 818 C C . ALA A 1 101 ? 15.115 -0.097 -2.404 1.00 97.06 101 ALA A C 1
ATOM 820 O O . ALA A 1 101 ? 14.259 0.111 -1.548 1.00 97.06 101 ALA A O 1
ATOM 821 N N . ASP A 1 102 ? 15.762 -1.260 -2.496 1.00 97.44 102 ASP A N 1
ATOM 822 C CA . ASP A 1 102 ? 15.454 -2.420 -1.654 1.00 97.44 102 ASP A CA 1
ATOM 823 C C . ASP A 1 102 ? 15.615 -2.083 -0.165 1.00 97.44 102 ASP A C 1
ATOM 825 O O . ASP A 1 102 ? 14.708 -2.312 0.634 1.00 97.44 102 ASP A O 1
ATOM 829 N N . LYS A 1 103 ? 16.708 -1.403 0.201 1.00 97.75 103 LYS A N 1
ATOM 830 C CA . LYS A 1 103 ? 16.922 -0.911 1.567 1.00 97.75 103 LYS A CA 1
ATOM 831 C C . LYS A 1 103 ? 15.889 0.139 1.990 1.00 97.75 103 LYS A C 1
ATOM 833 O O . LYS A 1 103 ? 15.496 0.177 3.157 1.00 97.75 103 LYS A O 1
ATOM 838 N N . ALA A 1 104 ? 15.459 1.015 1.080 1.00 97.75 104 ALA A N 1
ATOM 839 C CA . ALA A 1 104 ? 14.413 1.991 1.375 1.00 97.75 104 ALA A CA 1
ATOM 840 C C . ALA A 1 104 ? 13.080 1.293 1.691 1.00 97.75 104 ALA A C 1
ATOM 842 O O . ALA A 1 104 ? 12.447 1.633 2.691 1.00 97.75 104 ALA A O 1
ATOM 843 N N . TRP A 1 105 ? 12.698 0.272 0.921 1.00 97.88 105 TRP A N 1
ATOM 844 C CA . TRP A 1 105 ? 11.517 -0.549 1.200 1.00 97.88 105 TRP A CA 1
ATOM 845 C C . TRP A 1 105 ? 11.638 -1.322 2.511 1.00 97.88 105 TRP A C 1
ATOM 847 O O . TRP A 1 105 ? 10.709 -1.286 3.315 1.00 97.88 105 TRP A O 1
ATOM 857 N N . GLU A 1 106 ? 12.788 -1.942 2.783 1.00 97.12 106 GLU A N 1
ATOM 858 C CA . GLU A 1 106 ? 13.053 -2.619 4.060 1.00 97.12 106 GLU A C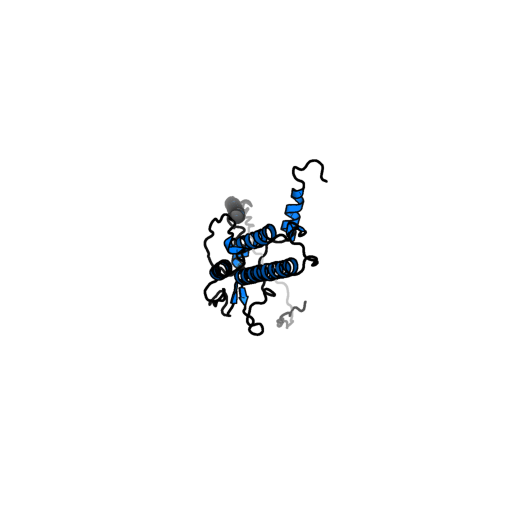A 1
ATOM 859 C C . GLU A 1 106 ? 12.907 -1.673 5.261 1.00 97.12 106 GLU A C 1
ATOM 861 O O . GLU A 1 106 ? 12.381 -2.071 6.301 1.00 97.12 106 GLU A O 1
ATOM 866 N N . SER A 1 107 ? 13.307 -0.404 5.114 1.00 97.38 107 SER A N 1
ATOM 867 C CA . SER A 1 107 ? 13.236 0.596 6.190 1.00 97.38 107 SER A CA 1
ATOM 868 C C . SER A 1 107 ? 11.811 0.958 6.627 1.00 97.38 107 SER A C 1
ATOM 870 O O . SER A 1 107 ? 11.632 1.518 7.708 1.00 97.38 107 SER A O 1
ATOM 872 N N . LEU A 1 108 ? 10.792 0.616 5.827 1.00 97.62 108 LEU A N 1
ATOM 873 C CA . LEU A 1 108 ? 9.383 0.815 6.186 1.00 97.62 108 LEU A CA 1
ATOM 874 C C . LEU A 1 108 ? 8.899 -0.180 7.248 1.00 97.62 108 LEU A C 1
ATOM 876 O O . LEU A 1 108 ? 7.845 0.022 7.852 1.00 97.62 108 LEU A O 1
ATOM 880 N N . PHE A 1 109 ? 9.642 -1.265 7.470 1.00 98.06 109 PHE A N 1
ATOM 881 C CA . PHE A 1 109 ? 9.232 -2.348 8.347 1.00 98.06 109 PHE A CA 1
ATOM 882 C C . PHE A 1 109 ? 9.991 -2.309 9.677 1.00 98.06 109 PHE A C 1
ATOM 884 O O . PHE A 1 109 ? 11.200 -2.070 9.712 1.00 98.06 109 PHE A O 1
ATOM 891 N N . PRO A 1 110 ? 9.329 -2.648 10.799 1.00 96.69 110 PRO A N 1
ATOM 892 C CA . PRO A 1 110 ? 10.034 -3.058 12.006 1.00 96.69 110 PRO A CA 1
ATOM 893 C C . PRO A 1 110 ? 10.943 -4.260 11.722 1.00 96.69 110 PRO A C 1
ATOM 895 O O . PRO A 1 110 ? 10.675 -5.040 10.809 1.00 96.69 110 PRO A O 1
ATOM 898 N N . ALA A 1 111 ? 11.945 -4.491 12.576 1.00 95.00 111 ALA A N 1
ATOM 899 C CA . ALA A 1 111 ? 12.953 -5.549 12.399 1.00 95.00 111 ALA A CA 1
ATOM 900 C C . ALA A 1 111 ? 12.384 -6.959 12.123 1.00 95.00 111 ALA A C 1
ATOM 902 O O . ALA A 1 111 ? 13.048 -7.789 11.515 1.00 95.00 111 ALA A O 1
ATOM 903 N N . GLN A 1 112 ? 11.149 -7.230 12.557 1.00 93.88 112 GLN A N 1
ATOM 904 C CA . GLN A 1 112 ? 10.461 -8.508 12.363 1.00 93.88 112 GLN A CA 1
ATOM 905 C C . GLN A 1 112 ? 9.515 -8.520 11.148 1.00 93.88 112 GLN A C 1
ATOM 907 O O . GLN A 1 112 ? 8.615 -9.359 11.101 1.00 93.88 112 GLN A O 1
ATOM 912 N N . GLY A 1 113 ? 9.665 -7.597 10.192 1.00 94.00 113 GLY A N 1
ATOM 913 C CA . GLY A 1 113 ? 8.843 -7.530 8.977 1.00 94.00 113 GLY A CA 1
ATOM 914 C C . GLY A 1 113 ? 7.380 -7.160 9.243 1.00 94.00 113 GLY A C 1
ATOM 915 O O . GLY A 1 113 ? 6.483 -7.650 8.563 1.00 94.00 113 GLY A O 1
ATOM 916 N N . GLY A 1 114 ? 7.126 -6.373 10.292 1.00 95.94 114 GLY A N 1
ATOM 917 C CA . GLY A 1 114 ? 5.774 -6.001 10.739 1.00 95.94 114 GLY A CA 1
ATOM 918 C C . GLY A 1 114 ? 5.097 -7.014 11.670 1.00 95.94 114 GLY A C 1
ATOM 919 O O . GLY A 1 114 ? 4.125 -6.670 12.333 1.00 95.94 114 GLY A O 1
ATOM 920 N N . TYR A 1 115 ? 5.628 -8.235 11.813 1.00 97.00 115 TYR A N 1
ATOM 921 C CA . TYR A 1 115 ? 5.026 -9.227 12.706 1.00 97.00 115 TYR A CA 1
ATOM 922 C C . TYR A 1 115 ? 5.162 -8.853 14.186 1.00 97.00 115 TYR A C 1
ATOM 924 O O . TYR A 1 115 ? 6.263 -8.589 14.674 1.00 97.00 115 TYR A O 1
ATOM 932 N N . PHE A 1 116 ? 4.066 -8.976 14.932 1.00 96.19 116 PHE A N 1
ATOM 933 C CA . PHE A 1 116 ? 4.003 -8.672 16.359 1.00 96.19 116 PHE A CA 1
ATOM 934 C C . PHE A 1 116 ? 3.168 -9.695 17.151 1.00 96.19 116 PHE A C 1
ATOM 936 O O . PHE A 1 116 ? 2.533 -10.597 16.600 1.00 96.19 116 PHE A O 1
ATOM 943 N N . ARG A 1 117 ? 3.215 -9.566 18.480 1.00 96.12 117 ARG A N 1
ATOM 944 C CA . ARG A 1 117 ? 2.294 -10.173 19.454 1.00 96.12 117 ARG A CA 1
ATOM 945 C C . ARG A 1 117 ? 1.931 -9.092 20.460 1.00 96.12 117 ARG A C 1
ATOM 947 O O . ARG A 1 117 ? 2.825 -8.386 20.919 1.00 96.12 117 ARG A O 1
ATOM 954 N N . HIS A 1 118 ? 0.658 -8.968 20.808 1.00 94.44 118 HIS A N 1
ATOM 955 C CA . HIS A 1 118 ? 0.198 -7.955 21.752 1.00 94.44 118 HIS A CA 1
ATOM 956 C C . HIS A 1 118 ? -0.894 -8.524 22.668 1.00 94.44 118 HIS A C 1
ATOM 958 O O . HIS A 1 118 ? -1.854 -9.090 22.146 1.00 94.44 118 HIS A O 1
ATOM 964 N N . PRO A 1 119 ? -0.813 -8.353 24.003 1.00 92.12 119 PRO A N 1
ATOM 965 C CA . PRO A 1 119 ? -1.719 -9.011 24.951 1.00 92.12 119 PRO A CA 1
ATOM 966 C C . PRO A 1 119 ? -3.213 -8.790 24.686 1.00 92.12 119 PRO A C 1
ATOM 968 O O . PRO A 1 119 ? -4.007 -9.692 24.926 1.00 92.12 119 PRO A O 1
ATOM 971 N N . THR A 1 120 ? -3.590 -7.610 24.185 1.00 89.56 120 THR A N 1
ATOM 972 C CA . THR A 1 120 ? -4.997 -7.241 23.950 1.00 89.56 120 THR A CA 1
ATOM 973 C C . THR A 1 120 ? -5.382 -7.132 22.478 1.00 89.56 120 THR A C 1
ATOM 975 O O . THR A 1 120 ? -6.555 -7.262 22.160 1.00 89.56 120 THR A O 1
ATOM 978 N N . VAL A 1 121 ? -4.418 -6.902 21.579 1.00 90.75 121 VAL A N 1
ATOM 979 C CA . VAL A 1 121 ? -4.698 -6.684 20.144 1.00 90.75 121 VAL A CA 1
ATOM 980 C C . VAL A 1 121 ? -4.634 -8.006 19.391 1.00 90.75 121 VAL A C 1
ATOM 982 O O . VAL A 1 121 ? -5.503 -8.302 18.582 1.00 90.75 121 VAL A O 1
ATOM 985 N N . SER A 1 122 ? -3.616 -8.822 19.675 1.00 92.50 122 SER A N 1
ATOM 986 C CA . SER A 1 122 ? -3.497 -10.173 19.135 1.00 92.50 122 SER A CA 1
ATOM 987 C C . SER A 1 122 ? -2.540 -10.998 19.996 1.00 92.50 122 SER A C 1
ATOM 989 O O . SER A 1 122 ? -1.317 -10.848 19.869 1.00 92.50 122 SER A O 1
ATOM 991 N N . PRO A 1 123 ? -3.055 -11.895 20.858 1.00 92.38 123 PRO A N 1
ATOM 992 C CA . PRO A 1 123 ? -2.217 -12.828 21.611 1.00 92.38 123 PRO A CA 1
ATOM 993 C C . PRO A 1 123 ? -1.421 -13.773 20.696 1.00 92.38 123 PRO A C 1
ATOM 995 O O . PRO A 1 123 ? -0.300 -14.178 21.015 1.00 92.38 123 PRO A O 1
ATOM 998 N N . ALA A 1 124 ? -1.984 -14.111 19.532 1.00 94.25 124 ALA A N 1
ATOM 999 C CA . ALA A 1 124 ? -1.300 -14.862 18.490 1.00 94.25 124 ALA A CA 1
ATOM 1000 C C . ALA A 1 124 ? -0.288 -13.979 17.742 1.00 94.25 124 ALA A C 1
ATOM 1002 O O . ALA A 1 124 ? -0.413 -12.754 17.699 1.00 94.25 124 ALA A O 1
ATOM 1003 N N . ARG A 1 125 ? 0.726 -14.604 17.122 1.00 95.69 125 ARG A N 1
ATOM 1004 C CA . ARG A 1 125 ? 1.633 -13.867 16.228 1.00 95.69 125 ARG A CA 1
ATOM 1005 C C . ARG A 1 125 ? 0.820 -13.392 15.028 1.00 95.69 125 ARG A C 1
ATOM 1007 O O . ARG A 1 125 ? 0.215 -14.224 14.365 1.00 95.69 125 ARG A O 1
ATOM 1014 N N . ALA A 1 126 ? 0.827 -12.098 14.764 1.00 95.81 126 ALA A N 1
ATOM 1015 C CA . ALA A 1 126 ? 0.021 -11.478 13.723 1.00 95.81 126 ALA A CA 1
ATOM 1016 C C . ALA A 1 126 ? 0.814 -10.391 12.999 1.00 95.81 126 ALA A C 1
ATOM 1018 O O . ALA A 1 126 ? 1.939 -10.071 13.392 1.00 95.81 126 ALA A O 1
ATOM 1019 N N . ASN A 1 127 ? 0.225 -9.857 11.941 1.00 96.00 127 ASN A N 1
ATOM 1020 C CA . ASN A 1 127 ? 0.676 -8.671 11.236 1.00 96.00 127 ASN A CA 1
ATOM 1021 C C . ASN A 1 127 ? -0.507 -7.703 11.079 1.00 96.00 127 ASN A C 1
ATOM 1023 O O . ASN A 1 127 ? -1.656 -8.132 11.159 1.00 96.00 127 ASN A O 1
ATOM 1027 N N . PHE A 1 128 ? -0.243 -6.415 10.868 1.00 95.94 128 PHE A N 1
ATOM 1028 C CA . PHE A 1 128 ? -1.288 -5.525 10.355 1.00 95.94 128 PHE A CA 1
ATOM 1029 C C . PHE A 1 128 ? -1.344 -5.648 8.840 1.00 95.94 128 PHE A C 1
ATOM 1031 O O . PHE A 1 128 ? -0.295 -5.754 8.196 1.00 95.94 128 PHE A O 1
ATOM 1038 N N . ALA A 1 129 ? -2.553 -5.597 8.286 1.00 96.62 129 ALA A N 1
ATOM 1039 C CA . ALA A 1 129 ? -2.791 -5.706 6.852 1.00 96.62 129 ALA A CA 1
ATOM 1040 C C . ALA A 1 129 ? -1.907 -4.747 6.038 1.00 96.62 129 ALA A C 1
ATOM 1042 O O . ALA A 1 129 ? -1.327 -5.158 5.037 1.00 96.62 129 ALA A O 1
ATOM 1043 N N . VAL A 1 130 ? -1.678 -3.513 6.510 1.00 97.31 130 VAL A N 1
ATOM 1044 C CA . VAL A 1 130 ? -0.800 -2.542 5.829 1.00 97.31 130 VAL A CA 1
ATOM 1045 C C . VAL A 1 130 ? 0.619 -3.055 5.569 1.00 97.31 130 VAL A C 1
ATOM 1047 O O . VAL A 1 130 ? 1.178 -2.807 4.503 1.00 97.31 130 VAL A O 1
ATOM 1050 N N . PHE A 1 131 ? 1.222 -3.799 6.499 1.00 98.00 131 PHE A N 1
ATOM 1051 C CA . PHE A 1 131 ? 2.570 -4.332 6.290 1.00 98.00 131 PHE A CA 1
ATOM 1052 C C . PHE A 1 131 ? 2.554 -5.445 5.245 1.00 98.00 131 PHE A C 1
ATOM 1054 O O . PHE A 1 131 ? 3.465 -5.538 4.425 1.00 98.00 131 PHE A O 1
ATOM 1061 N N . HIS A 1 132 ? 1.506 -6.266 5.229 1.00 97.38 132 HIS A N 1
ATOM 1062 C CA . HIS A 1 132 ? 1.332 -7.260 4.180 1.00 97.38 132 HIS A CA 1
ATOM 1063 C C . HIS A 1 132 ? 1.089 -6.597 2.811 1.00 97.38 132 HIS A C 1
ATOM 1065 O O . HIS A 1 132 ? 1.738 -6.957 1.832 1.00 97.38 132 HIS A O 1
ATOM 1071 N N . GLN A 1 133 ? 0.256 -5.557 2.750 1.00 98.12 133 GLN A N 1
ATOM 1072 C CA . GLN A 1 133 ? -0.004 -4.764 1.544 1.00 98.12 133 GLN A CA 1
ATOM 1073 C C . GLN A 1 133 ? 1.280 -4.112 1.005 1.00 98.12 133 GLN A C 1
ATOM 1075 O O . GLN A 1 133 ? 1.570 -4.222 -0.186 1.00 98.12 133 GLN A O 1
ATOM 1080 N N . LEU A 1 134 ? 2.096 -3.499 1.872 1.00 98.50 134 LEU A N 1
ATOM 1081 C CA . LEU A 1 134 ? 3.398 -2.932 1.501 1.00 98.50 134 LEU A CA 1
ATOM 1082 C C . LEU A 1 134 ? 4.375 -4.007 1.008 1.00 98.50 134 LEU A C 1
ATOM 1084 O O . LEU A 1 134 ? 5.080 -3.779 0.028 1.00 98.50 134 LEU A O 1
ATOM 1088 N N . HIS A 1 135 ? 4.401 -5.182 1.647 1.00 97.56 135 HIS A N 1
ATOM 1089 C CA . HIS A 1 135 ? 5.223 -6.309 1.204 1.00 97.56 135 HIS A CA 1
ATOM 1090 C C . HIS A 1 135 ? 4.835 -6.753 -0.211 1.00 97.56 135 HIS A C 1
ATOM 1092 O O . HIS A 1 135 ? 5.704 -6.910 -1.067 1.00 97.56 135 HIS A O 1
ATOM 1098 N N . CYS A 1 136 ? 3.538 -6.918 -0.473 1.00 97.44 136 CYS A N 1
ATO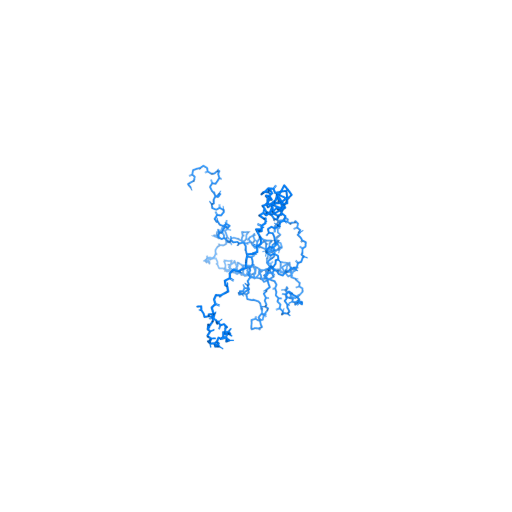M 1099 C CA . CYS A 1 136 ? 3.030 -7.281 -1.792 1.00 97.44 136 CYS A CA 1
ATOM 1100 C C . CYS A 1 136 ? 3.356 -6.212 -2.842 1.00 97.44 136 CYS A C 1
ATOM 1102 O O . CYS A 1 136 ? 3.808 -6.552 -3.934 1.00 97.44 136 CYS A O 1
ATOM 1104 N N . LEU A 1 137 ? 3.197 -4.930 -2.501 1.00 98.12 137 LEU A N 1
ATOM 1105 C CA . LEU A 1 137 ? 3.519 -3.816 -3.393 1.00 98.12 137 LEU A CA 1
ATOM 1106 C C . LEU A 1 137 ? 5.009 -3.793 -3.772 1.00 98.12 137 LEU A C 1
ATOM 1108 O O . LEU A 1 137 ? 5.339 -3.627 -4.945 1.00 98.12 137 LEU A O 1
ATOM 1112 N N . ASP A 1 138 ? 5.906 -4.048 -2.814 1.00 98.00 138 ASP A N 1
ATOM 1113 C CA . ASP A 1 138 ? 7.339 -4.213 -3.083 1.00 98.00 138 ASP A CA 1
ATOM 1114 C C . ASP A 1 138 ? 7.617 -5.412 -4.004 1.00 98.00 138 ASP A C 1
ATOM 1116 O O . ASP A 1 138 ? 8.404 -5.312 -4.947 1.00 98.00 138 ASP A O 1
ATOM 1120 N N . LYS A 1 139 ? 6.935 -6.550 -3.801 1.00 97.31 139 LYS A N 1
ATOM 1121 C CA . LYS A 1 139 ? 7.087 -7.715 -4.695 1.00 97.31 139 LYS A CA 1
ATOM 1122 C C . LYS A 1 139 ? 6.615 -7.429 -6.112 1.00 97.31 139 LYS A C 1
ATOM 1124 O O . LYS A 1 139 ? 7.258 -7.887 -7.054 1.00 97.31 139 LYS A O 1
ATOM 1129 N N . MET A 1 140 ? 5.566 -6.628 -6.278 1.00 97.38 140 MET A N 1
ATOM 1130 C CA . MET A 1 140 ? 5.137 -6.162 -7.596 1.00 97.38 140 MET A CA 1
ATOM 1131 C C . MET A 1 140 ? 6.171 -5.231 -8.241 1.00 97.38 140 MET A C 1
ATOM 1133 O O . MET A 1 140 ? 6.465 -5.402 -9.423 1.00 97.38 140 MET A O 1
ATOM 1137 N N . ARG A 1 141 ? 6.775 -4.305 -7.480 1.00 97.12 141 ARG A N 1
ATOM 1138 C CA . ARG A 1 141 ? 7.879 -3.451 -7.960 1.00 97.12 141 ARG A CA 1
ATOM 1139 C C . ARG A 1 141 ? 9.060 -4.292 -8.450 1.00 97.12 141 ARG A C 1
ATOM 1141 O O . ARG A 1 141 ? 9.544 -4.079 -9.559 1.00 97.12 141 ARG A O 1
ATOM 1148 N N . LEU A 1 142 ? 9.507 -5.259 -7.648 1.00 97.31 142 LEU A N 1
ATOM 1149 C CA . LEU A 1 142 ? 10.614 -6.153 -8.004 1.00 97.31 142 LEU A CA 1
ATOM 1150 C C . LEU A 1 142 ? 10.302 -6.978 -9.259 1.00 97.31 142 LEU A C 1
ATOM 1152 O O . LEU A 1 142 ? 11.144 -7.088 -10.149 1.00 97.31 142 LEU A O 1
ATOM 1156 N N . ALA A 1 143 ? 9.091 -7.533 -9.349 1.00 97.19 143 ALA A N 1
ATOM 1157 C CA . ALA A 1 143 ? 8.657 -8.301 -10.511 1.00 97.19 143 ALA A CA 1
ATOM 1158 C C . ALA A 1 143 ? 8.610 -7.442 -11.782 1.00 97.19 143 ALA A C 1
ATOM 1160 O O . ALA A 1 143 ? 9.066 -7.889 -12.833 1.00 97.19 143 ALA A O 1
ATOM 1161 N N . TYR A 1 144 ? 8.105 -6.209 -11.683 1.00 96.12 144 TYR A N 1
ATOM 1162 C CA . TYR A 1 144 ? 8.071 -5.269 -12.800 1.00 96.12 144 TYR A CA 1
ATOM 1163 C C . TYR A 1 144 ? 9.475 -5.017 -13.360 1.00 96.12 144 TYR A C 1
ATOM 1165 O O . TYR A 1 144 ? 9.691 -5.207 -14.555 1.00 96.12 144 TYR A O 1
ATOM 1173 N N . TRP A 1 145 ? 10.440 -4.669 -12.503 1.00 96.38 145 TRP A N 1
ATOM 1174 C CA . TRP A 1 145 ? 11.812 -4.412 -12.945 1.00 96.38 145 TRP A CA 1
ATOM 1175 C C . TRP A 1 145 ? 12.492 -5.655 -13.514 1.00 96.38 145 TRP A C 1
ATOM 1177 O O . TRP A 1 145 ? 13.106 -5.575 -14.571 1.00 96.38 145 TRP A O 1
ATOM 1187 N N . ALA A 1 146 ? 12.313 -6.822 -12.889 1.00 96.00 146 ALA A N 1
ATOM 1188 C CA . ALA A 1 146 ? 12.871 -8.071 -13.405 1.00 96.00 146 ALA A CA 1
ATOM 1189 C C . ALA A 1 146 ? 12.352 -8.406 -14.817 1.00 96.00 146 ALA A C 1
ATOM 1191 O O . ALA A 1 146 ? 13.123 -8.821 -15.684 1.00 96.00 146 ALA A O 1
ATOM 1192 N N . LEU A 1 147 ? 11.052 -8.211 -15.061 1.00 94.25 147 LEU A N 1
ATOM 1193 C CA . LEU A 1 147 ? 10.438 -8.448 -16.368 1.00 94.25 147 LEU A CA 1
ATOM 1194 C C . LEU A 1 147 ? 10.840 -7.385 -17.396 1.00 94.25 147 LEU A C 1
ATOM 1196 O O . LEU A 1 147 ? 11.134 -7.733 -18.541 1.00 94.25 147 LEU A O 1
ATOM 1200 N N . TYR A 1 148 ? 10.870 -6.111 -17.002 1.00 93.50 148 TYR A N 1
ATOM 1201 C CA . TYR A 1 148 ? 11.256 -5.004 -17.874 1.00 93.50 148 TYR A CA 1
ATOM 1202 C C . TYR A 1 148 ? 12.718 -5.131 -18.319 1.00 93.50 148 TYR A C 1
ATOM 1204 O O . TYR A 1 148 ? 12.995 -5.142 -19.518 1.00 93.50 148 TYR A O 1
ATOM 1212 N N . ASP A 1 149 ? 13.641 -5.324 -17.374 1.00 93.62 149 ASP A N 1
ATOM 1213 C CA . ASP A 1 149 ? 15.073 -5.459 -17.656 1.00 93.62 149 ASP A CA 1
ATOM 1214 C C . ASP A 1 149 ? 15.364 -6.716 -18.482 1.00 93.62 149 ASP A C 1
ATOM 1216 O O . ASP A 1 149 ? 16.156 -6.676 -19.425 1.00 93.62 149 ASP A O 1
ATOM 1220 N N . GLY A 1 150 ? 14.681 -7.827 -18.180 1.00 92.56 150 GLY A N 1
ATOM 1221 C CA . GLY A 1 150 ? 14.773 -9.053 -18.969 1.00 92.56 150 GLY A CA 1
ATOM 1222 C C . GLY A 1 150 ? 14.309 -8.855 -20.415 1.00 92.56 150 GLY A C 1
ATOM 1223 O O . GLY A 1 150 ? 14.994 -9.273 -21.348 1.00 92.56 150 GLY A O 1
ATOM 1224 N N . SER A 1 151 ? 13.182 -8.169 -20.615 1.00 91.75 151 SER A N 1
ATOM 1225 C CA . SER A 1 151 ? 12.641 -7.880 -21.951 1.00 91.75 151 SER A CA 1
ATOM 1226 C C . SER A 1 151 ? 13.553 -6.938 -22.738 1.00 91.75 151 SER A C 1
ATOM 1228 O O . SER A 1 151 ? 13.817 -7.161 -23.920 1.00 91.75 151 SER A O 1
ATOM 1230 N N . LEU A 1 152 ? 14.105 -5.926 -22.066 1.00 90.94 152 LEU A N 1
ATOM 1231 C CA . LEU A 1 152 ? 15.060 -4.995 -22.653 1.00 90.94 152 LEU A CA 1
ATOM 1232 C C . LEU A 1 152 ? 16.366 -5.697 -23.055 1.00 90.94 152 LEU A C 1
ATOM 1234 O O . LEU A 1 152 ? 16.902 -5.433 -24.131 1.00 90.94 152 LEU A O 1
ATOM 1238 N N . ALA A 1 153 ? 16.866 -6.620 -22.232 1.00 90.75 153 ALA A N 1
ATOM 1239 C CA . ALA A 1 153 ? 18.049 -7.412 -22.556 1.00 90.75 153 ALA A CA 1
ATOM 1240 C C . ALA A 1 153 ? 17.834 -8.286 -23.803 1.00 90.75 153 ALA A C 1
ATOM 1242 O O . ALA A 1 153 ? 18.714 -8.344 -24.664 1.00 90.75 153 ALA A O 1
ATOM 1243 N N . VAL A 1 154 ? 16.662 -8.919 -23.935 1.00 89.00 154 VAL A N 1
ATOM 1244 C CA . VAL A 1 154 ? 16.301 -9.701 -25.130 1.00 89.00 154 VAL A CA 1
ATOM 1245 C C . VAL A 1 154 ? 16.217 -8.807 -26.367 1.00 89.00 154 VAL A C 1
ATOM 1247 O O . VAL A 1 154 ? 16.825 -9.137 -27.383 1.00 89.00 154 VAL A O 1
ATOM 1250 N N . HIS A 1 155 ? 15.538 -7.659 -26.275 1.00 86.94 155 HIS A N 1
ATOM 1251 C CA . HIS A 1 155 ? 15.446 -6.691 -27.372 1.00 86.94 155 HIS A CA 1
ATOM 1252 C C . HIS A 1 155 ? 16.827 -6.220 -27.851 1.00 86.94 155 HIS A C 1
ATOM 1254 O O . HIS A 1 155 ? 17.113 -6.225 -29.047 1.00 86.94 155 HIS A O 1
ATOM 1260 N N . ASN A 1 156 ? 17.715 -5.877 -26.914 1.00 87.25 156 ASN A N 1
ATOM 1261 C CA . ASN A 1 156 ? 19.066 -5.409 -27.228 1.00 87.25 156 ASN A CA 1
ATOM 1262 C C . ASN A 1 156 ? 19.970 -6.519 -27.793 1.00 87.25 156 ASN A C 1
ATOM 1264 O O . ASN A 1 156 ? 20.861 -6.238 -28.593 1.00 87.25 156 ASN A O 1
ATOM 1268 N N . GLY A 1 157 ? 19.772 -7.771 -27.366 1.00 87.56 157 GLY A N 1
ATOM 1269 C CA . GLY A 1 157 ? 20.558 -8.927 -27.809 1.00 87.56 157 GLY A CA 1
ATOM 1270 C C . GLY A 1 157 ? 20.089 -9.550 -29.129 1.00 87.56 157 GLY A C 1
ATOM 1271 O O . GLY A 1 157 ? 20.872 -10.231 -29.789 1.00 87.56 157 GLY A O 1
ATOM 1272 N N . ALA A 1 158 ? 18.836 -9.318 -29.523 1.00 81.25 158 ALA A N 1
ATOM 1273 C CA . ALA A 1 158 ? 18.236 -9.838 -30.747 1.00 81.25 158 ALA A CA 1
ATOM 1274 C C . ALA A 1 158 ? 17.351 -8.763 -31.412 1.00 81.25 158 ALA A C 1
ATOM 1276 O O . ALA A 1 158 ? 16.145 -8.706 -31.151 1.00 81.25 158 ALA A O 1
ATOM 1277 N N . PRO A 1 159 ? 17.926 -7.921 -32.294 1.00 68.62 159 PRO A N 1
ATOM 1278 C CA . PRO A 1 159 ? 17.167 -6.921 -33.040 1.00 68.62 159 PRO A CA 1
ATOM 1279 C C . PRO A 1 159 ? 16.039 -7.591 -33.841 1.00 68.62 159 PRO A C 1
ATOM 1281 O O . PRO A 1 159 ? 16.308 -8.404 -34.725 1.00 68.62 159 PRO A O 1
ATOM 1284 N N . GLY A 1 160 ? 14.783 -7.271 -33.512 1.00 66.75 160 GLY A N 1
ATOM 1285 C CA . GLY A 1 160 ? 13.585 -7.905 -34.086 1.00 66.75 160 GLY A CA 1
ATOM 1286 C C . GLY A 1 160 ? 12.785 -8.795 -33.126 1.00 66.75 160 GLY A C 1
ATOM 1287 O O . GLY A 1 160 ? 11.833 -9.431 -33.568 1.00 66.75 160 GLY A O 1
ATOM 1288 N N . ALA A 1 161 ? 13.147 -8.856 -31.840 1.00 75.25 161 ALA A N 1
ATOM 1289 C CA . ALA A 1 161 ? 12.295 -9.446 -30.808 1.00 75.25 161 ALA A CA 1
ATOM 1290 C C . ALA A 1 161 ? 10.966 -8.676 -30.649 1.00 75.25 161 ALA A C 1
ATOM 1292 O O . ALA A 1 161 ? 10.928 -7.460 -30.823 1.00 75.25 161 ALA A O 1
ATOM 1293 N N . ASP A 1 162 ? 9.900 -9.381 -30.251 1.00 78.75 162 ASP A N 1
ATOM 1294 C CA . ASP A 1 162 ? 8.524 -8.855 -30.153 1.00 78.75 162 ASP A CA 1
ATOM 1295 C C . ASP A 1 162 ? 8.341 -7.695 -29.151 1.00 78.75 162 ASP A C 1
ATOM 1297 O O . ASP A 1 162 ? 7.310 -7.024 -29.155 1.00 78.75 162 ASP A O 1
ATOM 1301 N N . PHE A 1 163 ? 9.322 -7.445 -28.282 1.00 84.56 163 PHE A N 1
ATOM 1302 C CA . PHE A 1 163 ? 9.307 -6.322 -27.348 1.00 84.56 163 PHE A CA 1
ATOM 1303 C C . PHE A 1 163 ? 10.030 -5.116 -27.951 1.00 84.56 163 PHE A C 1
ATOM 1305 O O . PHE A 1 163 ? 11.223 -5.207 -28.219 1.00 84.56 163 PHE A O 1
ATOM 1312 N N . ASP A 1 164 ? 9.345 -3.980 -28.092 1.00 85.00 164 ASP A N 1
ATOM 1313 C CA . ASP A 1 164 ? 9.957 -2.666 -28.334 1.00 85.00 164 ASP A CA 1
ATOM 1314 C C . ASP A 1 164 ? 9.589 -1.721 -27.176 1.00 85.00 164 ASP A C 1
ATOM 1316 O O . ASP A 1 164 ? 8.405 -1.398 -27.018 1.00 85.00 164 ASP A O 1
ATOM 1320 N N . PRO A 1 165 ? 10.559 -1.249 -26.368 1.00 84.44 165 PRO A N 1
ATOM 1321 C CA . PRO A 1 165 ? 10.284 -0.373 -25.230 1.00 84.44 165 PRO A CA 1
ATOM 1322 C C . PRO A 1 165 ? 9.626 0.957 -25.628 1.00 84.44 165 PRO A C 1
ATOM 1324 O O . PRO A 1 165 ? 8.918 1.542 -24.812 1.00 84.44 165 PRO A O 1
ATOM 1327 N N . ASN A 1 166 ? 9.805 1.423 -26.869 1.00 85.81 166 ASN A N 1
ATOM 1328 C CA . ASN A 1 166 ? 9.177 2.655 -27.360 1.00 85.81 166 ASN A CA 1
ATOM 1329 C C . ASN A 1 166 ? 7.728 2.446 -27.820 1.00 85.81 166 ASN A C 1
ATOM 1331 O O . ASN A 1 166 ? 6.999 3.416 -28.014 1.00 85.81 166 ASN A O 1
ATOM 1335 N N . SER A 1 167 ? 7.313 1.191 -28.005 1.00 88.06 167 SER A N 1
ATOM 1336 C CA . SER A 1 167 ? 5.949 0.821 -28.399 1.00 88.06 167 SER A CA 1
ATOM 1337 C C . SER A 1 167 ? 5.018 0.576 -27.207 1.00 88.06 167 SER A C 1
ATOM 1339 O O . SER A 1 167 ? 3.812 0.396 -27.387 1.00 88.06 167 SER A O 1
ATOM 1341 N N . LEU A 1 168 ? 5.560 0.564 -25.983 1.00 87.81 168 LEU A N 1
ATOM 1342 C CA . LEU A 1 168 ? 4.766 0.417 -24.770 1.00 87.81 168 LEU A CA 1
ATOM 1343 C C . LEU A 1 168 ? 3.798 1.591 -24.637 1.00 87.81 168 LEU A C 1
ATOM 1345 O O . LEU A 1 168 ? 4.192 2.750 -24.737 1.00 87.81 168 LEU A O 1
ATOM 1349 N N . SER A 1 169 ? 2.528 1.293 -24.354 1.00 90.88 169 SER A N 1
ATOM 1350 C CA . SER A 1 169 ? 1.577 2.350 -24.008 1.00 90.88 169 SER A CA 1
ATOM 1351 C C . SER A 1 169 ? 2.070 3.112 -22.779 1.00 90.88 169 SER A C 1
ATOM 1353 O O . SER A 1 169 ? 2.617 2.485 -21.866 1.00 90.88 169 SER A O 1
ATOM 1355 N N . ASP A 1 170 ? 1.761 4.405 -22.688 1.00 89.38 170 ASP A N 1
ATOM 1356 C CA . ASP A 1 170 ? 2.151 5.254 -21.557 1.00 89.38 170 ASP A CA 1
ATOM 1357 C C . ASP A 1 170 ? 1.808 4.645 -20.189 1.00 89.38 170 ASP A C 1
ATOM 1359 O O . ASP A 1 170 ? 2.565 4.819 -19.242 1.00 89.38 170 ASP A O 1
ATOM 1363 N N . HIS A 1 171 ? 0.715 3.880 -20.077 1.00 87.88 171 HIS A N 1
ATOM 1364 C CA . HIS A 1 171 ? 0.309 3.207 -18.837 1.00 87.88 171 HIS A CA 1
ATOM 1365 C C . HIS A 1 171 ? 1.234 2.068 -18.383 1.00 87.88 171 HIS A C 1
ATOM 1367 O O . HIS A 1 171 ? 1.221 1.724 -17.205 1.00 87.88 171 HIS A O 1
ATOM 1373 N N . PHE A 1 172 ? 2.027 1.491 -19.287 1.00 88.25 172 PHE A N 1
ATOM 1374 C CA . PHE A 1 172 ? 2.988 0.420 -18.995 1.00 88.25 172 PHE A CA 1
ATOM 1375 C C . PHE A 1 172 ? 4.440 0.902 -19.040 1.00 88.25 172 PHE A C 1
ATOM 1377 O O . PHE A 1 172 ? 5.344 0.144 -18.697 1.00 88.25 172 PHE A O 1
ATOM 1384 N N . ALA A 1 173 ? 4.678 2.150 -19.451 1.00 90.81 173 ALA A N 1
ATOM 1385 C CA . ALA A 1 173 ? 6.009 2.731 -19.458 1.00 90.81 173 ALA A CA 1
ATOM 1386 C C . ALA A 1 173 ? 6.548 2.885 -18.019 1.00 90.81 173 ALA A C 1
ATOM 1388 O O . ALA A 1 173 ? 5.768 3.179 -17.100 1.00 90.81 173 ALA A O 1
ATOM 1389 N N . PRO A 1 174 ? 7.879 2.779 -17.809 1.00 92.44 174 PRO A N 1
ATOM 1390 C CA . PRO A 1 174 ? 8.490 2.867 -16.485 1.00 92.44 174 PRO A CA 1
ATOM 1391 C C . PRO A 1 174 ? 8.021 4.057 -15.666 1.00 92.44 174 PRO A C 1
ATOM 1393 O O . PRO A 1 174 ? 7.650 3.873 -14.515 1.00 92.44 174 PRO A O 1
ATOM 1396 N N . LEU A 1 175 ? 7.959 5.254 -16.255 1.00 91.69 175 LEU A N 1
ATOM 1397 C CA . LEU A 1 175 ? 7.552 6.470 -15.549 1.00 91.69 175 LEU A CA 1
ATOM 1398 C C . LEU A 1 175 ? 6.148 6.363 -14.926 1.00 91.69 175 LEU A C 1
ATOM 1400 O O . LEU A 1 175 ? 5.947 6.791 -13.792 1.00 91.69 175 LEU A O 1
ATOM 1404 N N . HIS A 1 176 ? 5.177 5.794 -15.643 1.00 94.19 176 HIS A N 1
ATOM 1405 C CA . HIS A 1 176 ? 3.794 5.725 -15.170 1.00 94.19 176 HIS A CA 1
ATOM 1406 C C . HIS A 1 176 ? 3.626 4.629 -14.117 1.00 94.19 176 HIS A C 1
ATOM 1408 O O . HIS A 1 176 ? 3.079 4.883 -13.046 1.00 94.19 176 HIS A O 1
ATOM 1414 N N . ILE A 1 177 ? 4.152 3.429 -14.379 1.00 94.62 177 ILE A N 1
ATOM 1415 C CA . ILE A 1 177 ? 4.060 2.308 -13.435 1.00 94.62 177 ILE A CA 1
ATOM 1416 C C . ILE A 1 177 ? 4.774 2.634 -12.117 1.00 94.62 177 ILE A C 1
ATOM 1418 O O . ILE A 1 177 ? 4.240 2.385 -11.035 1.00 94.62 177 ILE A O 1
ATOM 1422 N N . THR A 1 178 ? 5.953 3.251 -12.191 1.00 94.12 178 THR A N 1
ATOM 1423 C CA . THR A 1 178 ? 6.706 3.676 -11.002 1.00 94.12 178 THR A CA 1
ATOM 1424 C C . THR A 1 178 ? 5.977 4.751 -10.204 1.00 94.12 178 THR A C 1
ATOM 1426 O O . THR A 1 178 ? 5.886 4.649 -8.979 1.00 94.12 178 THR A O 1
ATOM 1429 N N . HIS A 1 179 ? 5.374 5.732 -10.881 1.00 94.88 179 HIS A N 1
ATOM 1430 C CA . HIS A 1 179 ? 4.491 6.706 -10.245 1.00 94.88 179 HIS A CA 1
ATOM 1431 C C . HIS A 1 179 ? 3.322 6.038 -9.504 1.00 94.88 179 HIS A C 1
ATOM 1433 O O . HIS A 1 179 ? 3.030 6.419 -8.368 1.00 94.88 179 HIS A O 1
ATOM 1439 N N . CYS A 1 180 ? 2.694 5.011 -10.089 1.00 95.62 180 CYS A N 1
ATOM 1440 C CA . CYS A 1 180 ? 1.630 4.253 -9.429 1.00 95.62 180 CYS A CA 1
ATOM 1441 C C . CYS A 1 180 ? 2.118 3.545 -8.159 1.00 95.62 180 CYS A C 1
ATOM 1443 O O . CYS A 1 180 ? 1.447 3.635 -7.130 1.00 95.62 180 CYS A O 1
ATOM 1445 N N . PHE A 1 181 ? 3.280 2.881 -8.197 1.00 96.94 181 PHE A N 1
ATOM 1446 C CA . PHE A 1 181 ? 3.842 2.232 -7.007 1.00 96.94 181 PHE A CA 1
ATOM 1447 C C . PHE A 1 181 ? 4.037 3.225 -5.860 1.00 96.94 181 PHE A C 1
ATOM 1449 O O . PHE A 1 181 ? 3.634 2.951 -4.729 1.00 96.94 181 PHE A O 1
ATOM 1456 N N . GLU A 1 182 ? 4.589 4.401 -6.152 1.00 97.06 182 GLU A N 1
ATOM 1457 C CA . GLU A 1 182 ? 4.832 5.421 -5.134 1.00 97.06 182 GLU A CA 1
ATOM 1458 C C . GLU A 1 182 ? 3.547 6.055 -4.594 1.00 97.06 182 GLU A C 1
ATOM 1460 O O . GLU A 1 182 ? 3.417 6.303 -3.392 1.00 97.06 182 GLU A O 1
ATOM 1465 N N . LEU A 1 183 ? 2.566 6.291 -5.466 1.00 97.44 183 LEU A N 1
ATOM 1466 C CA . LEU A 1 183 ? 1.263 6.806 -5.064 1.00 97.44 183 LEU A CA 1
ATOM 1467 C C . LEU A 1 183 ? 0.546 5.828 -4.121 1.00 97.44 183 LEU A C 1
ATOM 1469 O O . LEU A 1 183 ? 0.053 6.240 -3.069 1.00 97.44 183 LEU A O 1
ATOM 1473 N N . ILE A 1 184 ? 0.527 4.536 -4.466 1.00 98.06 184 ILE A N 1
ATOM 1474 C CA . ILE A 1 184 ? -0.107 3.497 -3.645 1.00 98.06 184 ILE A CA 1
ATOM 1475 C C . ILE A 1 184 ? 0.648 3.337 -2.322 1.00 98.06 184 ILE A C 1
ATOM 1477 O O . ILE A 1 184 ? 0.015 3.300 -1.269 1.00 98.06 184 ILE A O 1
ATOM 1481 N N . ARG A 1 185 ? 1.989 3.322 -2.333 1.00 98.06 185 ARG A N 1
ATOM 1482 C CA . ARG A 1 185 ? 2.802 3.249 -1.107 1.00 98.06 185 ARG A CA 1
ATOM 1483 C C . ARG A 1 185 ? 2.460 4.388 -0.143 1.00 98.06 185 ARG A C 1
ATOM 1485 O O . ARG A 1 185 ? 2.244 4.141 1.043 1.00 98.06 185 ARG A O 1
ATOM 1492 N N . ASN A 1 186 ? 2.362 5.620 -0.644 1.00 97.44 186 ASN A N 1
ATOM 1493 C CA . ASN A 1 186 ? 1.983 6.776 0.170 1.00 97.44 186 ASN A CA 1
ATOM 1494 C C . ASN A 1 186 ? 0.545 6.669 0.698 1.00 97.44 186 ASN A C 1
ATOM 1496 O O . ASN A 1 186 ? 0.308 6.987 1.863 1.00 97.44 186 ASN A O 1
ATOM 1500 N N . ALA A 1 187 ? -0.403 6.174 -0.104 1.00 97.12 187 ALA A N 1
ATOM 1501 C CA . ALA A 1 187 ? -1.775 5.938 0.348 1.00 97.12 187 ALA A CA 1
ATOM 1502 C C . ALA A 1 187 ? -1.837 4.914 1.496 1.00 97.12 187 ALA A C 1
ATOM 1504 O O . ALA A 1 187 ? -2.483 5.179 2.513 1.00 97.12 187 ALA A O 1
ATOM 1505 N N . LEU A 1 188 ? -1.104 3.800 1.372 1.00 97.38 188 LEU A N 1
ATOM 1506 C CA . LEU A 1 188 ? -1.008 2.758 2.399 1.00 97.38 188 LEU A CA 1
ATOM 1507 C C . LEU A 1 188 ? -0.397 3.287 3.702 1.00 97.38 188 LEU A C 1
ATOM 1509 O O . LEU A 1 188 ? -0.893 2.985 4.780 1.00 97.38 188 LEU A O 1
ATOM 1513 N N . ILE A 1 189 ? 0.652 4.110 3.625 1.00 96.06 189 ILE A N 1
ATOM 1514 C CA . ILE A 1 189 ? 1.290 4.684 4.822 1.00 96.06 189 ILE A CA 1
ATOM 1515 C C . ILE A 1 189 ? 0.419 5.774 5.463 1.00 96.06 189 ILE A C 1
ATOM 1517 O O . ILE A 1 189 ? 0.380 5.893 6.685 1.00 96.06 189 ILE A O 1
ATOM 1521 N N . CYS A 1 190 ? -0.277 6.578 4.659 1.00 95.25 190 CYS A N 1
ATOM 1522 C CA . CYS A 1 190 ? -1.104 7.684 5.141 1.00 95.25 190 CYS A CA 1
ATOM 1523 C C . CYS A 1 190 ? -2.355 7.203 5.885 1.00 95.25 190 CYS A C 1
ATOM 1525 O O . CYS A 1 190 ? -2.782 7.812 6.868 1.00 95.25 190 CYS A O 1
ATOM 1527 N N . ARG A 1 191 ? -2.955 6.110 5.410 1.00 93.19 191 ARG A N 1
ATOM 1528 C CA . ARG A 1 191 ? -4.160 5.503 5.980 1.00 93.19 191 ARG A CA 1
ATOM 1529 C C . ARG A 1 191 ? -3.923 4.000 6.149 1.00 93.19 191 ARG A C 1
ATOM 1531 O O . ARG A 1 191 ? -4.500 3.216 5.397 1.00 93.19 191 ARG A O 1
ATOM 1538 N N . PRO A 1 192 ? -3.070 3.605 7.111 1.00 94.25 192 PRO A N 1
ATOM 1539 C CA . PRO A 1 192 ? -2.688 2.216 7.278 1.00 94.25 192 PRO A CA 1
ATOM 1540 C C . PRO A 1 192 ? -3.889 1.379 7.699 1.00 94.25 192 PRO A C 1
ATOM 1542 O O . PRO A 1 192 ? -4.586 1.703 8.661 1.00 94.25 192 PRO A O 1
ATOM 1545 N N . ASP A 1 193 ? -4.101 0.275 6.993 1.00 93.56 193 ASP A N 1
ATOM 1546 C CA . ASP A 1 193 ? -5.043 -0.748 7.410 1.00 93.56 193 ASP A CA 1
ATOM 1547 C C . ASP A 1 193 ? -4.474 -1.531 8.606 1.00 93.56 193 ASP A C 1
ATOM 1549 O O . ASP A 1 193 ? -3.554 -2.346 8.475 1.00 93.56 193 ASP A O 1
ATOM 1553 N N . THR A 1 194 ? -5.005 -1.236 9.794 1.00 93.94 194 THR A N 1
ATOM 1554 C CA . THR A 1 194 ? -4.632 -1.863 11.068 1.00 93.94 194 THR A CA 1
ATOM 1555 C C . THR A 1 194 ? -5.467 -3.103 11.394 1.00 93.94 194 THR A C 1
ATOM 1557 O O . THR A 1 194 ? -5.432 -3.584 12.530 1.00 93.94 194 THR A O 1
ATOM 1560 N N . THR A 1 195 ? -6.195 -3.665 10.421 1.00 93.25 195 THR A N 1
ATOM 1561 C CA . THR A 1 195 ? -6.804 -4.990 10.571 1.00 93.25 195 THR A CA 1
ATOM 1562 C C . THR A 1 195 ? -5.733 -6.028 10.911 1.00 93.25 195 THR A C 1
ATOM 1564 O O . THR A 1 195 ? -4.645 -6.058 10.330 1.00 93.25 195 THR A O 1
ATOM 1567 N N . VAL A 1 196 ? -6.033 -6.866 11.905 1.00 94.19 196 VAL A N 1
ATOM 1568 C CA . VAL A 1 196 ? -5.132 -7.910 12.402 1.00 94.19 196 VAL A CA 1
ATOM 1569 C C . VAL A 1 196 ? -5.231 -9.141 11.509 1.00 94.19 196 VAL A C 1
ATOM 1571 O O . VAL A 1 196 ? -6.264 -9.804 11.465 1.00 94.19 196 VAL A O 1
ATOM 1574 N N . GLU A 1 197 ? -4.116 -9.508 10.887 1.00 95.00 197 GLU A N 1
ATOM 1575 C CA . GLU A 1 197 ? -3.957 -10.764 10.161 1.00 95.00 197 GLU A CA 1
ATOM 1576 C C . GLU A 1 197 ? -3.143 -11.744 11.010 1.00 95.00 197 GLU A C 1
ATOM 1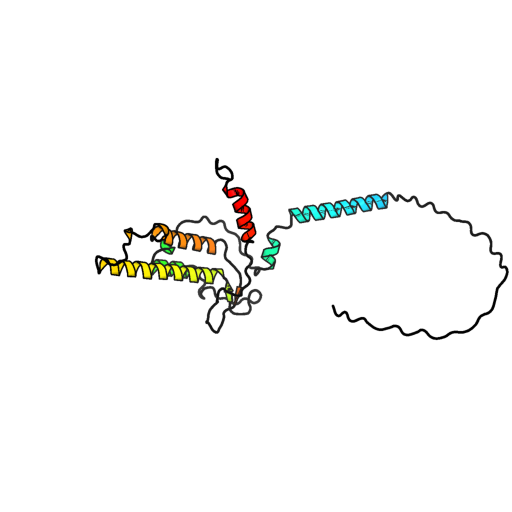578 O O . GLU A 1 197 ? -1.940 -11.570 11.234 1.00 95.00 197 GLU A O 1
ATOM 1583 N N . VAL A 1 198 ? -3.793 -12.790 11.521 1.00 94.75 198 VAL A N 1
ATOM 1584 C CA . VAL A 1 198 ? -3.111 -13.818 12.315 1.00 94.75 198 VAL A CA 1
ATOM 1585 C C . VAL A 1 198 ? -2.197 -14.644 11.412 1.00 94.75 198 VAL A C 1
ATOM 1587 O O . VAL A 1 198 ? -2.607 -15.115 10.354 1.00 94.75 198 VAL A O 1
ATOM 1590 N N . LYS A 1 199 ? -0.950 -14.854 11.849 1.00 93.31 199 LYS A N 1
ATOM 1591 C CA . LYS A 1 199 ? 0.021 -15.665 11.115 1.00 93.31 199 LYS A CA 1
ATOM 1592 C C . LYS A 1 199 ? -0.469 -17.109 11.019 1.00 93.31 199 LYS A C 1
ATOM 1594 O O . LYS A 1 199 ? -0.581 -17.801 12.033 1.00 93.31 199 LYS A O 1
ATOM 1599 N N . ASP A 1 200 ? -0.643 -17.581 9.796 1.00 91.88 200 ASP A N 1
ATOM 1600 C CA . ASP A 1 200 ? -0.879 -18.978 9.482 1.00 91.88 200 ASP A CA 1
ATOM 1601 C C . ASP A 1 200 ? 0.458 -19.741 9.471 1.00 91.88 200 ASP A C 1
ATOM 1603 O O . ASP A 1 200 ? 1.433 -19.386 8.799 1.00 91.88 200 ASP A O 1
ATOM 1607 N N . LEU A 1 201 ? 0.511 -20.808 10.268 1.00 89.12 201 LEU A N 1
ATOM 1608 C CA . LEU A 1 201 ? 1.685 -21.663 10.413 1.00 89.12 201 LEU A CA 1
ATOM 1609 C C . LEU A 1 201 ? 1.914 -22.573 9.201 1.00 89.12 201 LEU A C 1
ATOM 1611 O O . LEU A 1 201 ? 3.058 -22.941 8.952 1.00 89.12 201 LEU A O 1
ATOM 1615 N N . LYS A 1 202 ? 0.868 -22.921 8.444 1.00 90.38 202 LYS A N 1
ATOM 1616 C CA . LYS A 1 202 ? 0.964 -23.788 7.260 1.00 90.38 202 LYS A CA 1
ATOM 1617 C C . LYS A 1 202 ? 1.678 -23.088 6.112 1.00 90.38 202 LYS A C 1
ATOM 1619 O O . LYS A 1 202 ? 2.533 -23.689 5.473 1.00 90.38 202 LYS A O 1
ATOM 1624 N N . VAL A 1 203 ? 1.347 -21.818 5.882 1.00 88.69 203 VAL A N 1
ATOM 1625 C CA . VAL A 1 203 ? 1.981 -20.983 4.845 1.00 88.69 203 VAL A CA 1
ATOM 1626 C C . VAL A 1 203 ? 3.137 -20.138 5.390 1.00 88.69 203 VAL A C 1
ATOM 1628 O O . VAL A 1 203 ? 3.779 -19.409 4.643 1.00 88.69 203 VAL A O 1
ATOM 1631 N N . ASN A 1 204 ? 3.424 -20.242 6.694 1.00 89.38 204 ASN A N 1
ATOM 1632 C CA . ASN A 1 204 ? 4.444 -19.469 7.407 1.00 89.38 204 ASN A CA 1
ATOM 1633 C C . ASN A 1 204 ? 4.331 -17.944 7.181 1.00 89.38 204 ASN A C 1
ATOM 1635 O O . ASN A 1 204 ? 5.332 -17.226 7.187 1.00 89.38 204 ASN A O 1
ATOM 1639 N N . GLY A 1 205 ? 3.110 -17.432 7.051 1.00 91.06 205 GLY A N 1
ATOM 1640 C CA . GLY A 1 205 ? 2.841 -16.052 6.660 1.00 91.06 205 GLY A CA 1
ATOM 1641 C C . GLY A 1 205 ? 1.427 -15.615 7.017 1.00 91.06 205 GLY A C 1
ATOM 1642 O O . GLY A 1 205 ? 0.756 -16.270 7.808 1.00 91.06 205 GLY A O 1
ATOM 1643 N N . VAL A 1 206 ? 0.982 -14.508 6.441 1.00 93.25 206 VAL A N 1
ATOM 1644 C CA . VAL A 1 206 ? -0.419 -14.075 6.463 1.00 93.25 206 VAL A CA 1
ATOM 1645 C C . VAL A 1 206 ? -0.979 -14.185 5.048 1.00 93.25 206 VAL A C 1
ATOM 1647 O O . VAL A 1 206 ? -0.232 -14.046 4.083 1.00 93.25 206 VAL A O 1
ATOM 1650 N N . THR A 1 207 ? -2.262 -14.512 4.912 1.00 91.06 207 THR A N 1
ATOM 1651 C CA . THR A 1 207 ? -2.886 -14.746 3.599 1.00 91.06 207 THR A CA 1
ATOM 1652 C C . THR A 1 207 ? -3.470 -13.477 2.992 1.00 91.06 207 THR A C 1
ATOM 1654 O O . THR A 1 207 ? -3.623 -13.428 1.778 1.00 91.06 207 THR A O 1
ATOM 1657 N N . GLY A 1 208 ? -3.772 -12.456 3.802 1.00 88.12 208 GLY A N 1
ATOM 1658 C CA . GLY A 1 208 ? -4.502 -11.263 3.357 1.00 88.12 208 GLY A CA 1
ATOM 1659 C C . GLY A 1 208 ? -6.001 -11.493 3.141 1.00 88.12 208 GLY A C 1
ATOM 1660 O O . GLY A 1 208 ? -6.687 -10.616 2.629 1.00 88.12 208 GLY A O 1
ATOM 1661 N N . PHE A 1 209 ? -6.513 -12.672 3.502 1.00 90.25 209 PHE A N 1
ATOM 1662 C CA . PHE A 1 209 ? -7.908 -13.066 3.300 1.00 90.25 209 PHE A CA 1
ATOM 1663 C C . PHE A 1 209 ? -8.509 -13.596 4.605 1.00 90.25 209 PHE A C 1
ATOM 1665 O O . PHE A 1 209 ? -7.777 -14.008 5.504 1.00 90.25 209 PHE A O 1
ATOM 1672 N N . GLU A 1 210 ? -9.842 -13.602 4.690 1.00 88.50 210 GLU A N 1
ATOM 1673 C CA . GLU A 1 210 ? -10.646 -14.036 5.851 1.00 88.50 210 GLU A CA 1
ATOM 1674 C C . GLU A 1 210 ? -10.547 -13.148 7.108 1.00 88.50 210 GLU A C 1
ATOM 1676 O O . GLU A 1 210 ? -11.317 -13.335 8.051 1.00 88.50 210 GLU A O 1
ATOM 1681 N N . ALA A 1 211 ? -9.651 -12.157 7.133 1.00 89.81 211 ALA A N 1
ATOM 1682 C CA . ALA A 1 211 ? -9.697 -11.085 8.121 1.00 89.81 211 ALA A CA 1
ATOM 1683 C C . ALA A 1 211 ? -10.824 -10.099 7.769 1.00 89.81 211 ALA A C 1
ATOM 1685 O O . ALA A 1 211 ? -11.044 -9.781 6.601 1.00 89.81 211 ALA A O 1
ATOM 1686 N N . GLU A 1 212 ? -11.554 -9.613 8.771 1.00 89.69 212 GLU A N 1
ATOM 1687 C CA . GLU A 1 212 ? -12.610 -8.623 8.555 1.00 89.69 212 GLU A CA 1
ATOM 1688 C C . GLU A 1 212 ? -12.009 -7.210 8.521 1.00 89.69 212 GLU A C 1
ATOM 1690 O O . GLU A 1 212 ? -11.314 -6.786 9.448 1.00 89.69 212 GLU A O 1
ATOM 1695 N N . HIS A 1 213 ? -12.266 -6.481 7.434 1.00 90.88 213 HIS A N 1
ATOM 1696 C CA . HIS A 1 213 ? -11.788 -5.114 7.228 1.00 90.88 213 HIS A CA 1
ATOM 1697 C C . HIS A 1 213 ? -12.936 -4.112 7.355 1.00 90.88 213 HIS A C 1
ATOM 1699 O O . HIS A 1 213 ? -14.045 -4.340 6.870 1.00 90.88 213 HIS A O 1
ATOM 1705 N N . PHE A 1 214 ? -12.650 -2.956 7.954 1.00 86.19 214 PHE A N 1
ATOM 1706 C CA . PHE A 1 214 ? -13.614 -1.865 8.102 1.00 86.19 214 PHE A CA 1
ATOM 1707 C C . PHE A 1 214 ? -13.405 -0.826 7.006 1.00 86.19 214 PHE A C 1
ATOM 1709 O O . PHE A 1 214 ? -12.729 0.187 7.187 1.00 86.19 214 PHE A O 1
ATOM 1716 N N . CYS A 1 215 ? -13.976 -1.103 5.838 1.00 89.25 215 CYS A N 1
ATOM 1717 C CA . CYS A 1 215 ? -13.851 -0.251 4.663 1.00 89.25 215 CYS A CA 1
ATOM 1718 C C . CYS A 1 215 ? -14.945 0.826 4.606 1.00 89.25 215 CYS A C 1
ATOM 1720 O O . CYS A 1 215 ? -16.031 0.686 5.172 1.00 89.25 215 CYS A O 1
ATOM 1722 N N . VAL A 1 216 ? -14.680 1.890 3.841 1.00 91.00 216 VAL A N 1
ATOM 1723 C CA . VAL A 1 216 ? -15.752 2.761 3.335 1.00 91.00 216 VAL A CA 1
ATOM 1724 C C . VAL A 1 216 ? -16.729 1.898 2.536 1.00 91.00 216 VAL A C 1
ATOM 1726 O O . VAL A 1 216 ? -16.308 0.989 1.818 1.00 91.00 216 VAL A O 1
ATOM 1729 N N . ASN A 1 217 ? -18.029 2.181 2.638 1.00 94.25 217 ASN A N 1
ATOM 1730 C CA . ASN A 1 217 ? -19.007 1.531 1.775 1.00 94.25 217 ASN A CA 1
ATOM 1731 C C . ASN A 1 217 ? -18.727 1.931 0.319 1.00 94.25 217 ASN A C 1
ATOM 1733 O O . ASN A 1 217 ? -19.020 3.055 -0.089 1.00 94.25 217 ASN A O 1
ATOM 1737 N N . TRP A 1 218 ? -18.136 1.006 -0.439 1.00 95.62 218 TRP A N 1
ATOM 1738 C CA . TRP A 1 218 ? -17.689 1.252 -1.806 1.00 95.62 218 TRP A CA 1
ATOM 1739 C C . TRP A 1 218 ? -18.831 1.697 -2.717 1.00 95.62 218 TRP A C 1
ATOM 1741 O O . TRP A 1 218 ? -18.686 2.675 -3.441 1.00 95.62 218 TRP A O 1
ATOM 1751 N N . ASN A 1 219 ? -19.987 1.037 -2.630 1.00 97.88 219 ASN A N 1
ATOM 1752 C CA . ASN A 1 219 ? -21.132 1.364 -3.477 1.00 97.88 219 ASN A CA 1
ATOM 1753 C C . ASN A 1 219 ? -21.656 2.770 -3.177 1.00 97.88 219 ASN A C 1
ATOM 1755 O O . ASN A 1 219 ? -21.847 3.541 -4.101 1.00 97.88 219 ASN A O 1
ATOM 1759 N N . GLN A 1 220 ? -21.780 3.149 -1.901 1.00 97.50 220 GLN A N 1
ATOM 1760 C CA . GLN A 1 220 ? -22.206 4.508 -1.546 1.00 97.50 220 GLN A CA 1
ATOM 1761 C C . GLN A 1 220 ? -21.191 5.575 -1.968 1.00 97.50 220 GLN A C 1
ATOM 1763 O O . GLN A 1 220 ? -21.588 6.679 -2.325 1.00 97.50 220 GLN A O 1
ATOM 1768 N N . LEU A 1 221 ? -19.889 5.270 -1.931 1.00 96.25 221 LEU A N 1
ATOM 1769 C CA . LEU A 1 221 ? -18.865 6.170 -2.461 1.00 96.25 221 LEU A CA 1
ATOM 1770 C C . LEU A 1 221 ? -19.021 6.348 -3.977 1.00 96.25 221 LEU A C 1
ATOM 1772 O O . LEU A 1 221 ? -18.964 7.476 -4.458 1.00 96.25 221 LEU A O 1
ATOM 1776 N N . VAL A 1 222 ? -19.223 5.251 -4.712 1.00 97.12 222 VAL A N 1
ATOM 1777 C CA . VAL A 1 222 ? -19.455 5.280 -6.163 1.00 97.12 222 VAL A CA 1
ATOM 1778 C C . VAL A 1 222 ? -20.726 6.060 -6.488 1.00 97.12 222 VAL A C 1
ATOM 1780 O O . VAL A 1 222 ? -20.653 6.995 -7.278 1.00 97.12 222 VAL A O 1
ATOM 1783 N N . ASP A 1 223 ? -21.844 5.744 -5.831 1.00 97.38 223 ASP A N 1
ATOM 1784 C CA . ASP A 1 223 ? -23.128 6.428 -6.011 1.00 97.38 223 ASP A CA 1
ATOM 1785 C C . ASP A 1 223 ? -22.978 7.932 -5.771 1.00 97.38 223 ASP A C 1
ATOM 1787 O O . ASP A 1 223 ? -23.405 8.743 -6.592 1.00 97.38 223 ASP A O 1
ATOM 1791 N N . TRP A 1 224 ? -22.294 8.307 -4.685 1.00 96.56 224 TRP A N 1
ATOM 1792 C CA . TRP A 1 224 ? -22.012 9.704 -4.388 1.00 96.56 224 TRP A CA 1
ATOM 1793 C C . TRP A 1 224 ? -21.212 10.363 -5.515 1.00 96.56 224 TRP A C 1
ATOM 1795 O O . TRP A 1 224 ? -21.602 11.424 -5.977 1.00 96.56 224 TRP A O 1
ATOM 1805 N N . VAL A 1 225 ? -20.126 9.753 -6.009 1.00 96.38 225 VAL A N 1
ATOM 1806 C CA . VAL A 1 225 ? -19.327 10.327 -7.113 1.00 96.38 225 VAL A CA 1
ATOM 1807 C C . VAL A 1 225 ? -20.155 10.477 -8.391 1.00 96.38 225 VAL A C 1
ATOM 1809 O O . VAL A 1 225 ? -20.056 11.509 -9.061 1.00 96.38 225 VAL A O 1
ATOM 1812 N N . SER A 1 226 ? -20.985 9.486 -8.713 1.00 95.69 226 SER A N 1
ATOM 1813 C CA . SER A 1 226 ? -21.844 9.498 -9.897 1.00 95.69 226 SER A CA 1
ATOM 1814 C C . SER A 1 226 ? -22.844 10.657 -9.898 1.00 95.69 226 SER A C 1
ATOM 1816 O O . SER A 1 226 ? -23.129 11.201 -10.960 1.00 95.69 226 SER A O 1
ATOM 1818 N N . GLU A 1 227 ? -23.324 11.117 -8.737 1.00 95.50 227 GLU A N 1
ATOM 1819 C CA . GLU A 1 227 ? -24.184 12.313 -8.657 1.00 95.50 227 GLU A CA 1
ATOM 1820 C C . GLU A 1 227 ? -23.482 13.593 -9.151 1.00 95.50 227 GLU A C 1
ATOM 1822 O O . GLU A 1 227 ? -24.139 14.522 -9.629 1.00 95.50 227 GLU A O 1
ATOM 1827 N N . TRP A 1 228 ? -22.149 13.655 -9.063 1.00 94.31 228 TRP A N 1
ATOM 1828 C CA . TRP A 1 228 ? -21.366 14.868 -9.326 1.00 94.31 228 TRP A CA 1
ATOM 1829 C C . TRP A 1 228 ? -20.518 14.813 -10.601 1.00 94.31 228 TRP A C 1
ATOM 1831 O O . TRP A 1 228 ? -19.938 15.831 -10.980 1.00 94.31 228 TRP A O 1
ATOM 1841 N N . GLU A 1 229 ? -20.434 13.680 -11.301 1.00 92.75 229 GLU A N 1
ATOM 1842 C CA . GLU A 1 229 ? -19.481 13.497 -12.411 1.00 92.75 229 GLU A CA 1
ATOM 1843 C C . GLU A 1 229 ? -19.694 14.458 -13.600 1.00 92.75 229 GLU A C 1
ATOM 1845 O O . GLU A 1 229 ? -18.738 14.826 -14.304 1.00 92.75 229 GLU A O 1
ATOM 1850 N N . ASN A 1 230 ? -20.938 14.912 -13.781 1.00 88.50 230 ASN A N 1
ATOM 1851 C CA . ASN A 1 230 ? -21.368 15.863 -14.808 1.00 88.50 230 ASN A CA 1
ATOM 1852 C C . ASN A 1 230 ? -21.586 17.288 -14.275 1.00 88.50 230 ASN A C 1
ATOM 1854 O O . ASN A 1 230 ? -21.910 18.196 -15.046 1.00 88.50 230 ASN A O 1
ATOM 1858 N N . TYR A 1 231 ? -21.403 17.519 -12.972 1.00 90.88 231 TYR A N 1
ATOM 1859 C CA . TYR A 1 231 ? -21.633 18.829 -12.376 1.00 90.88 231 TYR A CA 1
ATOM 1860 C C . TYR A 1 231 ? -20.714 19.884 -13.013 1.00 90.88 231 TYR A C 1
ATOM 1862 O O . TYR A 1 231 ? -19.489 19.771 -12.996 1.00 90.88 231 TYR A O 1
ATOM 1870 N N . GLY A 1 232 ? -21.314 20.922 -13.604 1.00 86.19 232 GLY A N 1
ATOM 1871 C CA . GLY A 1 232 ? -20.583 22.013 -14.254 1.00 86.19 232 GLY A CA 1
ATOM 1872 C C . GLY A 1 232 ? -20.005 21.694 -15.640 1.00 86.19 232 GLY A C 1
ATOM 1873 O O . GLY A 1 232 ? -19.265 22.523 -16.168 1.00 86.19 232 GLY A O 1
ATOM 1874 N N . LYS A 1 233 ? -20.343 20.551 -16.258 1.00 81.81 233 LYS A N 1
ATOM 1875 C CA . LYS A 1 233 ? -19.961 20.219 -17.643 1.00 81.81 233 LYS A CA 1
ATOM 1876 C C . LYS A 1 233 ? -21.134 20.484 -18.603 1.00 81.81 233 LYS A C 1
ATOM 1878 O O . LYS A 1 233 ? -22.123 19.755 -18.568 1.00 81.81 233 LYS A O 1
ATOM 1883 N N . PRO A 1 234 ? -21.077 21.512 -19.473 1.00 71.69 234 PRO A N 1
ATOM 1884 C CA . PRO A 1 234 ? -22.128 21.734 -20.462 1.00 71.69 234 PRO A CA 1
ATOM 1885 C C . PRO A 1 234 ? -22.164 20.583 -21.480 1.00 71.69 234 PRO A C 1
ATOM 1887 O O . PRO A 1 234 ? -21.160 20.311 -22.134 1.00 71.69 234 PRO A O 1
ATOM 1890 N N . GLY A 1 235 ? -23.328 19.953 -21.662 1.00 69.31 235 GLY A N 1
ATOM 1891 C CA . GLY A 1 235 ? -23.583 19.042 -22.786 1.00 69.31 235 GLY A CA 1
ATOM 1892 C C . GLY A 1 235 ? -23.406 17.542 -22.525 1.00 69.31 235 GLY A C 1
ATOM 1893 O O . GLY A 1 235 ? -23.527 16.771 -23.475 1.00 69.31 235 GLY A O 1
ATOM 1894 N N . THR A 1 236 ? -23.184 17.103 -21.286 1.00 63.44 236 THR A N 1
ATOM 1895 C CA . THR A 1 236 ? -23.268 15.681 -20.916 1.00 63.44 236 THR A CA 1
ATOM 1896 C C . THR A 1 236 ? -24.567 15.421 -20.145 1.00 63.44 236 THR A C 1
ATOM 1898 O O . THR A 1 236 ? -24.942 16.209 -19.278 1.00 63.44 236 THR A O 1
ATOM 1901 N N . LYS A 1 237 ? -25.314 14.386 -20.561 1.00 51.50 237 LYS A N 1
ATOM 1902 C CA . LYS A 1 237 ? -26.533 13.920 -19.878 1.00 51.50 237 LYS A CA 1
ATOM 1903 C C . LYS A 1 237 ? -26.182 13.242 -18.565 1.00 51.50 237 LYS A C 1
ATOM 1905 O O . LYS A 1 237 ? -25.142 12.550 -18.557 1.00 51.50 237 LYS A O 1
#

InterPro domains:
  IPR021765 Mycotoxin biosynthesis protein UstYa-like [PF11807] (28-226)
  IPR021765 Mycotoxin biosynthesis protein UstYa-like [PTHR33365] (26-229)

Secondary structure (DSSP, 8-state):
--PPPPP-------------------------------S--HHHHHHHHHHHHHHHHHHHHHHHHS-GGGTTTTTS---------------GGGTS-SHHHHHHHHTTS-TTTT-EEETTTEEEEEEEHHHHHHHHHHHHHHHHHHHHHHHHHHHHHSTT-S--GGGS-TTTSHHHHHHHHHHHHHHHHHS----EEEPBTTTTB--S-SS------HHHHHHHHHHHTTTT-TT--

Sequence (237 aa):
MSHIQTTSQFLSSRRGYQLPSLENDQLPSRKSCNSSHPLFNRQAVLIFFFFAFGISVSFVTGRYYIPYQDAVSRCQPNIELPLQEHKFVYNQTFVEAGPTADKAWESLFPAQGGYFRHPTVSPARANFAVFHQLHCLDKMRLAYWALYDGSLAVHNGAPGADFDPNSLSDHFAPLHITHCFELIRNALICRPDTTVEVKDLKVNGVTGFEAEHFCVNWNQLVDWVSEWENYGKPGTK

Foldseek 3Di:
DDDDDDDDDDDDDDDDDDDDDDDDDDDDDDPPPPDPPPPCPVVVVVVVVVVVVVVVVCVVCCVVPPPPPPVVCVVFPNPDDDQDDDDQDDDPLCQDDDDSNVVVLVVVADPVLQWDADPPRHNATWHFLLSVVSVVLVVVSHVLCVVVVVLVVCCVVDVPPPDDLVPDDPCSHSVNVSVVSSVVNCVCVNDPRRFIFGQDPVVRGGDSPPTDGDDDPPVVVVVVCVVCVCPPPPPDD

pLDDT: mean 80.85, std 20.63, range [29.59, 98.5]

Radius of gyration: 37.37 Å; chains: 1; bounding box: 102×52×93 Å